Protein AF-A0A9N9X244-F1 (afdb_monomer)

Structure (mmCIF, N/CA/C/O backbone):
data_AF-A0A9N9X244-F1
#
_entry.id   AF-A0A9N9X244-F1
#
loop_
_atom_site.group_PDB
_atom_site.id
_atom_site.type_symbol
_atom_site.label_atom_id
_atom_site.label_alt_id
_atom_site.label_comp_id
_atom_site.label_asym_id
_atom_site.label_entity_id
_atom_site.label_seq_id
_atom_site.pdbx_PDB_ins_code
_atom_site.Cartn_x
_atom_site.Cartn_y
_atom_site.Cartn_z
_atom_site.occupancy
_atom_site.B_iso_or_equiv
_atom_site.auth_seq_id
_atom_site.auth_comp_id
_atom_site.auth_asym_id
_atom_site.auth_atom_id
_atom_sit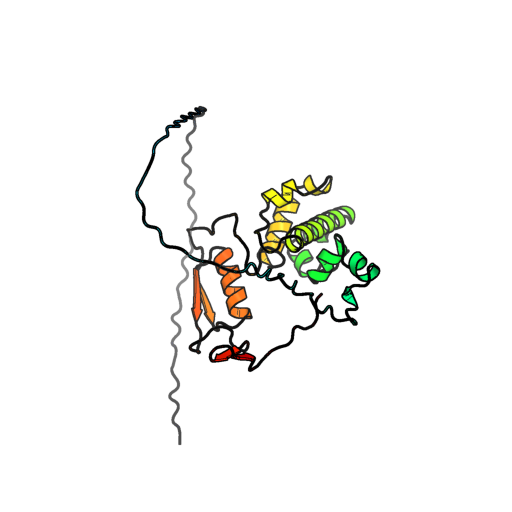e.pdbx_PDB_model_num
ATOM 1 N N . MET A 1 1 ? -29.974 -30.555 32.616 1.00 38.78 1 MET A N 1
ATOM 2 C CA . MET A 1 1 ? -29.651 -30.963 31.225 1.00 38.78 1 MET A CA 1
ATOM 3 C C . MET A 1 1 ? -29.924 -29.797 30.283 1.00 38.78 1 MET A C 1
ATOM 5 O O . MET A 1 1 ? -30.970 -29.181 30.431 1.00 38.78 1 MET A O 1
ATOM 9 N N . SER A 1 2 ? -29.025 -29.477 29.344 1.00 37.56 2 SER A N 1
ATOM 10 C CA . SER A 1 2 ? -29.193 -28.340 28.418 1.00 37.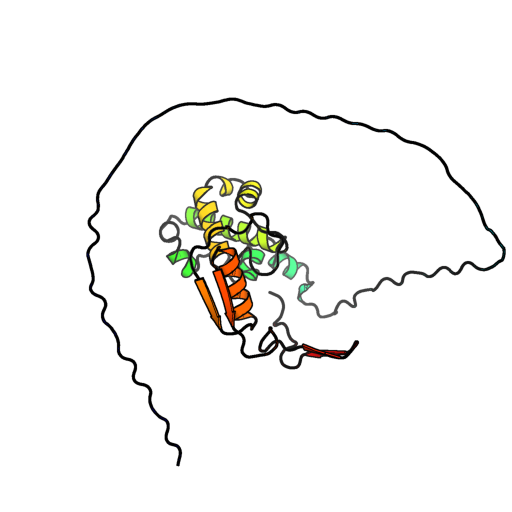56 2 SER A CA 1
ATOM 11 C C . SER A 1 2 ? -29.611 -28.805 27.018 1.00 37.56 2 SER A C 1
ATOM 13 O O . SER A 1 2 ? -28.891 -29.570 26.379 1.00 37.56 2 SER A O 1
ATOM 15 N N . ARG A 1 3 ? -30.771 -28.346 26.527 1.00 43.28 3 ARG A N 1
ATOM 16 C CA . ARG A 1 3 ? -31.266 -28.629 25.168 1.00 43.28 3 ARG A CA 1
ATOM 17 C C . ARG A 1 3 ? -30.904 -27.484 24.213 1.00 43.28 3 ARG A C 1
ATOM 19 O O . ARG A 1 3 ? -31.705 -26.578 23.997 1.00 43.28 3 ARG A O 1
ATOM 26 N N . ARG A 1 4 ? -29.720 -27.544 23.591 1.00 41.19 4 ARG A N 1
ATOM 27 C CA . ARG A 1 4 ? -29.401 -26.700 22.422 1.00 41.19 4 ARG A CA 1
ATOM 28 C C . ARG A 1 4 ? -30.311 -27.088 21.247 1.00 41.19 4 ARG A C 1
ATOM 30 O O . ARG A 1 4 ? -30.157 -28.175 20.694 1.00 41.19 4 ARG A O 1
ATOM 37 N N . LYS A 1 5 ? -31.222 -26.200 20.830 1.00 48.00 5 LYS A N 1
ATOM 38 C CA . LYS A 1 5 ? -31.876 -26.308 19.514 1.00 48.00 5 LYS A CA 1
ATOM 39 C C . LYS A 1 5 ? -30.820 -26.072 18.427 1.00 48.00 5 LYS A C 1
ATOM 41 O O . LYS A 1 5 ? -30.146 -25.046 18.455 1.00 48.00 5 LYS A O 1
ATOM 46 N N . LYS A 1 6 ? -30.681 -26.999 17.474 1.00 39.94 6 LYS A N 1
ATOM 47 C CA . LYS A 1 6 ? -29.961 -26.737 16.217 1.00 39.94 6 LYS A CA 1
ATOM 48 C C . LYS A 1 6 ? -30.893 -25.972 15.276 1.00 39.94 6 LYS A C 1
ATOM 50 O O . LYS A 1 6 ? -32.046 -26.368 15.119 1.00 39.94 6 LYS A O 1
ATOM 55 N N . VAL A 1 7 ? -30.394 -24.908 14.655 1.00 37.56 7 VAL A N 1
ATOM 56 C CA . VAL A 1 7 ? -31.073 -24.231 13.540 1.00 37.56 7 VAL A CA 1
ATOM 57 C C . VAL A 1 7 ? -30.766 -25.013 12.260 1.00 37.56 7 VAL A C 1
ATOM 59 O O . VAL A 1 7 ? -29.617 -25.401 12.048 1.00 37.56 7 VAL A O 1
ATOM 62 N N . LYS A 1 8 ? -31.778 -25.268 11.425 1.00 35.62 8 LYS A N 1
ATOM 63 C CA . LYS A 1 8 ? -31.571 -25.700 10.036 1.00 35.62 8 LYS A CA 1
ATOM 64 C C . LYS A 1 8 ? -31.383 -24.453 9.173 1.00 35.62 8 LYS A C 1
ATOM 66 O O . LYS A 1 8 ? -32.159 -23.514 9.315 1.00 35.62 8 LYS A O 1
ATOM 71 N N . MET A 1 9 ? -30.400 -24.468 8.278 1.00 32.97 9 MET A N 1
ATOM 72 C CA . MET A 1 9 ? -30.397 -23.588 7.109 1.00 32.97 9 MET A CA 1
ATOM 73 C C . MET A 1 9 ? -30.824 -24.418 5.904 1.00 32.97 9 MET A C 1
ATOM 75 O O . MET A 1 9 ? -30.355 -25.545 5.746 1.00 32.97 9 MET A O 1
ATOM 79 N N . GLU A 1 10 ? -31.701 -23.862 5.080 1.00 35.28 10 GLU A N 1
ATOM 80 C CA . GLU A 1 10 ? -32.036 -24.405 3.767 1.00 35.28 10 GLU A CA 1
ATOM 81 C C . GLU A 1 10 ? -31.293 -23.573 2.723 1.00 35.28 10 GLU A C 1
ATOM 83 O O . GLU A 1 10 ? -31.319 -22.342 2.766 1.00 35.28 10 GLU A O 1
ATOM 88 N N . TYR A 1 11 ? -30.584 -24.247 1.821 1.00 32.41 11 TYR A N 1
ATOM 89 C CA . TYR A 1 11 ? -29.923 -23.598 0.697 1.00 32.41 11 TYR A CA 1
ATOM 90 C C . TYR A 1 11 ? -30.917 -23.524 -0.455 1.00 32.41 11 TYR A C 1
ATOM 92 O O . TYR A 1 11 ? -31.489 -24.540 -0.844 1.00 32.41 11 TYR A O 1
ATOM 100 N N . LYS A 1 12 ? -31.125 -22.320 -0.992 1.00 37.66 12 LYS A N 1
ATOM 101 C CA . LYS A 1 12 ? -31.882 -22.121 -2.225 1.00 37.66 12 LYS A CA 1
ATOM 102 C C . LYS A 1 12 ? -30.894 -22.002 -3.377 1.00 37.66 12 LYS A C 1
ATOM 104 O O . LYS A 1 12 ? -30.113 -21.053 -3.417 1.00 37.66 12 LYS A O 1
ATOM 109 N N . GLU A 1 13 ? -30.934 -22.971 -4.280 1.00 32.59 13 GLU A N 1
ATOM 110 C CA . GLU A 1 13 ? -30.152 -22.960 -5.514 1.00 32.59 13 GLU A CA 1
ATOM 111 C C . GLU A 1 13 ? -30.587 -21.780 -6.402 1.00 32.59 13 GLU A C 1
ATOM 113 O O . GLU A 1 13 ? -31.748 -21.356 -6.376 1.00 32.59 13 GLU A O 1
ATOM 118 N N . MET A 1 14 ? -29.639 -21.213 -7.150 1.00 36.00 14 MET A N 1
ATOM 119 C CA . MET A 1 14 ? -29.894 -20.138 -8.109 1.00 36.00 14 MET A CA 1
ATOM 120 C C . MET A 1 14 ? -29.690 -20.688 -9.516 1.00 36.00 14 MET A C 1
ATOM 122 O O . MET A 1 14 ? -28.630 -21.230 -9.812 1.00 36.00 14 MET A O 1
ATOM 126 N N . GLU A 1 15 ? -30.698 -20.543 -10.372 1.00 33.03 15 GLU A N 1
ATOM 127 C CA . GLU A 1 15 ? -30.600 -20.922 -11.782 1.00 33.03 15 GLU A CA 1
ATOM 128 C C . GLU A 1 15 ? -29.659 -19.962 -12.521 1.00 33.03 15 GLU A C 1
ATOM 130 O O . GLU A 1 15 ? -29.858 -18.743 -12.502 1.00 33.03 15 GLU A O 1
ATOM 135 N N . GLU A 1 16 ? -28.653 -20.503 -13.205 1.00 29.34 16 GLU A N 1
ATOM 136 C CA . GLU A 1 16 ? -27.818 -19.719 -14.113 1.00 29.34 16 GLU A CA 1
ATOM 137 C C . GLU A 1 16 ? -28.615 -19.327 -15.366 1.00 29.34 16 GLU A C 1
ATOM 139 O O . GLU A 1 16 ? -29.326 -20.142 -15.957 1.00 29.34 16 GLU A O 1
ATOM 144 N N . LYS A 1 17 ? -28.466 -18.074 -15.811 1.00 32.25 17 LYS A N 1
ATOM 145 C CA . LYS A 1 17 ? -28.922 -17.626 -17.133 1.00 32.25 17 LYS A CA 1
ATOM 146 C C . LYS A 1 17 ? -27.741 -17.013 -17.885 1.00 32.25 17 LYS A C 1
ATOM 148 O O . LYS A 1 17 ? -27.120 -16.095 -17.347 1.00 32.25 17 LYS A O 1
ATOM 153 N N . PRO A 1 18 ? -27.410 -17.499 -19.094 1.00 28.73 18 PRO A N 1
ATOM 154 C CA . PRO A 1 18 ? -26.272 -16.991 -19.846 1.00 28.73 18 PRO A CA 1
ATOM 155 C C . PRO A 1 18 ? -26.545 -15.569 -20.342 1.00 28.73 18 PRO A C 1
ATOM 157 O O . PRO A 1 18 ? -27.630 -15.267 -20.841 1.00 28.73 18 PRO A O 1
ATOM 160 N N . ILE A 1 19 ? -25.538 -14.703 -20.233 1.00 31.11 19 ILE A N 1
ATOM 161 C CA . ILE A 1 19 ? -25.562 -13.365 -20.826 1.00 31.11 19 ILE A CA 1
ATOM 162 C C . ILE A 1 19 ? -25.064 -13.493 -22.266 1.00 31.11 19 ILE A C 1
ATOM 164 O O . ILE A 1 19 ? -23.905 -13.834 -22.495 1.00 31.11 19 ILE A O 1
ATOM 168 N N . ILE A 1 20 ? -25.945 -13.224 -23.228 1.00 31.08 20 ILE A N 1
ATOM 169 C CA . ILE A 1 20 ? -25.577 -13.058 -24.638 1.00 31.08 20 ILE A CA 1
ATOM 170 C C . ILE A 1 20 ? -25.060 -11.627 -24.821 1.00 31.08 20 ILE A C 1
ATOM 172 O O . ILE A 1 20 ? -25.610 -10.689 -24.244 1.00 31.08 20 ILE A O 1
ATOM 176 N N . ALA A 1 21 ? -23.987 -11.465 -25.593 1.00 28.19 21 ALA A N 1
ATOM 177 C CA . ALA A 1 21 ? -23.437 -10.157 -25.928 1.00 28.19 21 ALA A CA 1
ATOM 178 C C . ALA A 1 21 ? -24.126 -9.580 -27.172 1.00 28.19 21 ALA A C 1
ATOM 180 O O . ALA A 1 21 ? -24.256 -10.276 -28.177 1.00 28.19 21 ALA A O 1
ATOM 181 N N . GLU A 1 22 ? -24.483 -8.298 -27.123 1.00 30.69 22 GLU A N 1
ATOM 182 C CA . GLU A 1 22 ? -24.809 -7.498 -28.305 1.00 30.69 22 GLU A CA 1
ATOM 183 C C . GLU A 1 22 ? -23.952 -6.229 -28.305 1.00 30.69 22 GLU A C 1
ATOM 185 O O . GLU A 1 22 ? -23.854 -5.516 -27.303 1.00 30.69 22 GLU A O 1
ATOM 190 N N . GLU A 1 23 ? -23.307 -5.962 -29.436 1.00 28.25 23 GLU A N 1
ATOM 191 C CA . GLU A 1 23 ? -22.545 -4.741 -29.680 1.00 28.25 23 GLU A CA 1
ATOM 192 C C . GLU A 1 23 ? -23.494 -3.619 -30.113 1.00 28.25 23 GLU A C 1
ATOM 194 O O . GLU A 1 23 ? -24.413 -3.853 -30.894 1.00 28.25 23 GLU A O 1
ATOM 199 N N . ASN A 1 24 ? -23.256 -2.382 -29.672 1.00 29.84 24 ASN A N 1
ATOM 200 C CA . ASN A 1 24 ? -23.864 -1.205 -30.294 1.00 29.84 24 ASN A CA 1
ATOM 201 C C . ASN A 1 24 ? -22.926 0.003 -30.185 1.00 29.84 24 ASN A C 1
ATOM 203 O O . ASN A 1 24 ? -22.728 0.565 -29.108 1.00 29.84 24 ASN A O 1
ATOM 207 N N . ILE A 1 25 ? -22.355 0.398 -31.324 1.00 27.53 25 ILE A N 1
ATOM 208 C CA . ILE A 1 25 ? -21.542 1.607 -31.491 1.00 27.53 25 ILE A CA 1
ATOM 209 C C . ILE A 1 25 ? -22.414 2.675 -32.156 1.00 27.53 25 ILE A C 1
ATOM 211 O O . ILE A 1 25 ? -22.940 2.430 -33.241 1.00 27.53 25 ILE A O 1
ATOM 215 N N . PRO A 1 26 ? -22.510 3.875 -31.566 1.00 28.38 26 PRO A N 1
ATOM 216 C CA . PRO A 1 26 ? -22.662 5.090 -32.366 1.00 28.38 26 PRO A CA 1
ATOM 217 C C . PRO A 1 26 ? -21.406 5.966 -32.287 1.00 28.38 26 PRO A C 1
ATOM 219 O O . PRO A 1 26 ? -20.964 6.361 -31.208 1.00 28.38 26 PRO A O 1
ATOM 222 N N . THR A 1 27 ? -20.849 6.296 -33.448 1.00 23.88 27 THR A N 1
ATOM 223 C CA . THR A 1 27 ? -19.830 7.338 -33.629 1.00 23.88 27 THR A CA 1
ATOM 224 C C . THR A 1 27 ? -20.487 8.693 -33.871 1.00 23.88 27 THR A C 1
ATOM 226 O O . THR A 1 27 ? -21.398 8.747 -34.690 1.00 23.88 27 THR A O 1
ATOM 229 N N . ASP A 1 28 ? -19.946 9.778 -33.307 1.00 26.67 28 ASP A N 1
ATOM 230 C CA . ASP A 1 28 ? -19.655 10.975 -34.115 1.00 26.67 28 ASP A CA 1
ATOM 231 C C . ASP A 1 28 ? -18.585 11.886 -33.470 1.00 26.67 28 ASP A C 1
ATOM 233 O O . ASP A 1 28 ? -18.080 11.589 -32.383 1.00 26.67 28 ASP A O 1
ATOM 237 N N . ILE A 1 29 ? -18.160 12.928 -34.194 1.00 28.58 29 ILE A N 1
ATOM 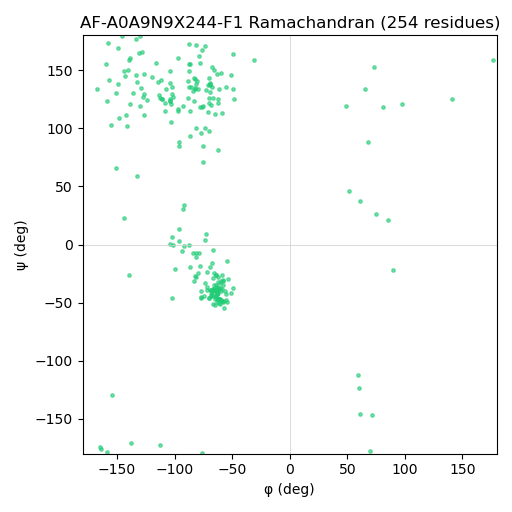238 C CA . ILE A 1 29 ? -16.847 13.589 -34.078 1.00 28.58 29 ILE A CA 1
ATOM 239 C C . ILE A 1 29 ? -16.951 15.138 -33.978 1.00 28.58 29 ILE A C 1
ATOM 241 O O . ILE A 1 29 ? -17.971 15.730 -34.315 1.00 28.58 29 ILE A O 1
ATOM 245 N N . ASN A 1 30 ? -15.846 15.781 -33.552 1.00 24.77 30 ASN A N 1
ATOM 246 C CA . ASN A 1 30 ? -15.578 17.236 -33.456 1.00 24.77 30 ASN A CA 1
ATOM 247 C C . ASN A 1 30 ? -16.290 18.022 -32.315 1.00 24.77 30 ASN A C 1
ATOM 249 O O . ASN A 1 30 ? -17.325 17.612 -31.807 1.00 24.77 30 ASN A O 1
ATOM 253 N N . ASP A 1 31 ? -15.753 19.140 -31.790 1.00 26.81 31 ASP A N 1
ATOM 254 C CA . ASP A 1 31 ? -14.535 19.889 -32.170 1.00 26.81 31 ASP A CA 1
ATOM 255 C C . ASP A 1 31 ? -13.776 20.535 -30.971 1.00 26.81 31 ASP A C 1
ATOM 257 O O . ASP A 1 31 ? -14.180 20.429 -29.812 1.00 26.81 31 ASP A O 1
ATOM 261 N N . LYS A 1 32 ? -12.651 21.214 -31.250 1.00 23.08 32 LYS A N 1
ATOM 262 C CA . LYS A 1 32 ? -11.756 21.947 -30.312 1.00 23.08 32 LYS A CA 1
ATOM 263 C C . LYS A 1 32 ? -11.409 23.346 -30.882 1.00 23.08 32 LYS A C 1
ATOM 265 O O . LYS A 1 32 ? -11.639 23.563 -32.065 1.00 23.08 32 LYS A O 1
ATOM 270 N N . PRO A 1 33 ? -10.662 24.230 -30.177 1.00 33.25 33 PRO A N 1
ATOM 271 C CA . PRO A 1 33 ? -10.548 24.510 -28.732 1.00 33.25 33 PRO A CA 1
ATOM 272 C C . PRO A 1 33 ? -10.677 26.034 -28.419 1.00 33.25 33 PRO A C 1
ATOM 274 O O . PRO A 1 33 ? -10.671 26.851 -29.331 1.00 33.25 33 PRO A O 1
ATOM 277 N N . GLU A 1 34 ? -10.616 26.469 -27.148 1.00 22.50 34 GLU A N 1
ATOM 278 C CA . GLU A 1 34 ? -10.225 27.867 -26.841 1.00 22.50 34 GLU A CA 1
ATOM 279 C C . GLU A 1 34 ? -9.491 28.039 -25.490 1.00 22.50 34 GLU A C 1
ATOM 281 O O . GLU A 1 34 ? -9.381 27.097 -24.702 1.00 22.50 34 GLU A O 1
ATOM 286 N N . LYS A 1 35 ? -8.908 29.227 -25.244 1.00 22.86 35 LYS A N 1
ATOM 287 C CA . LYS A 1 35 ? -7.999 29.526 -24.120 1.00 22.86 35 LYS A CA 1
ATOM 288 C C . LYS A 1 35 ? -8.342 30.834 -23.393 1.00 22.86 35 LYS A C 1
ATOM 290 O O . LYS A 1 35 ? -8.547 31.863 -24.020 1.00 22.86 35 LYS A O 1
ATOM 295 N N . SER A 1 36 ? -8.109 30.816 -22.076 1.00 21.94 36 SER A N 1
ATOM 296 C CA . SER A 1 36 ? -7.692 31.951 -21.224 1.00 21.94 36 SER A CA 1
ATOM 297 C C . SER A 1 36 ? -8.622 33.162 -21.004 1.00 21.94 36 SER A C 1
ATOM 299 O O . SER A 1 36 ? -9.004 33.866 -21.932 1.00 21.94 36 SER A O 1
ATOM 301 N N . LYS A 1 37 ? -8.738 33.566 -19.729 1.00 24.69 37 LYS A N 1
ATOM 302 C CA . LYS A 1 37 ? -8.309 34.910 -19.293 1.00 24.69 37 LYS A CA 1
ATOM 303 C C . LYS A 1 37 ? -8.003 34.947 -17.791 1.00 24.69 37 LYS A C 1
ATOM 305 O O . LYS A 1 37 ? -8.692 34.319 -16.995 1.00 24.69 37 LYS A O 1
ATOM 310 N N . LEU A 1 38 ? -6.959 35.690 -17.425 1.00 21.69 38 LEU A N 1
ATOM 311 C CA . LEU A 1 38 ? -6.719 36.152 -16.054 1.00 21.69 38 LEU A CA 1
ATOM 312 C C . LEU A 1 38 ? -7.627 37.351 -15.754 1.00 21.69 38 LEU A C 1
ATOM 314 O O . LEU A 1 38 ? -7.920 38.132 -16.659 1.00 21.69 38 LEU A O 1
ATOM 318 N N . GLN A 1 39 ? -7.916 37.586 -14.473 1.00 24.17 39 GLN A N 1
ATOM 319 C CA . GLN A 1 39 ? -8.081 38.945 -13.954 1.00 24.17 39 GLN A CA 1
ATOM 320 C C . GLN A 1 39 ? -7.702 39.012 -12.468 1.00 24.17 39 GLN A C 1
ATOM 322 O O . GLN A 1 39 ? -8.149 38.194 -11.668 1.00 24.17 39 GLN A O 1
ATOM 327 N N . LEU A 1 40 ? -6.863 39.991 -12.120 1.00 21.38 40 LEU A N 1
ATOM 328 C CA . LEU A 1 40 ? -6.616 40.429 -10.746 1.00 21.38 40 LEU A CA 1
ATOM 329 C C . LEU A 1 40 ? -7.360 41.748 -10.522 1.00 21.38 40 LEU A C 1
ATOM 331 O O . LEU A 1 40 ? -7.423 42.567 -11.440 1.00 21.38 40 LEU A O 1
ATOM 335 N N . THR A 1 41 ? -7.796 42.011 -9.290 1.00 22.92 41 THR A N 1
ATOM 336 C CA . THR A 1 41 ? -8.053 43.380 -8.816 1.00 22.92 41 THR A CA 1
ATOM 337 C C . THR A 1 41 ? -7.641 43.527 -7.355 1.00 22.92 41 THR A C 1
ATOM 339 O O . THR A 1 41 ? -8.299 42.986 -6.466 1.00 22.92 41 THR A O 1
ATOM 342 N N . ASP A 1 42 ? -6.589 44.301 -7.099 1.00 20.72 42 ASP A N 1
ATOM 343 C CA . ASP A 1 42 ? -6.282 44.825 -5.768 1.00 20.72 42 ASP A CA 1
ATOM 344 C C . ASP A 1 42 ? -7.328 45.845 -5.303 1.00 20.72 42 ASP A C 1
ATOM 346 O O . ASP A 1 42 ? -7.871 46.610 -6.106 1.00 20.72 42 ASP A O 1
ATOM 350 N N . LYS A 1 43 ? -7.505 45.963 -3.981 1.00 25.62 43 LYS A N 1
ATOM 351 C CA . LYS A 1 43 ? -7.915 47.231 -3.356 1.00 25.62 43 LYS A CA 1
ATOM 352 C C . LYS A 1 43 ? -7.473 47.324 -1.893 1.00 25.62 43 LYS A C 1
ATOM 354 O O . LYS A 1 43 ? -8.092 46.761 -0.997 1.00 25.62 43 LYS A O 1
ATOM 359 N N . LYS A 1 44 ? -6.410 48.099 -1.648 1.00 21.84 44 LYS A N 1
ATOM 360 C CA . LYS A 1 44 ? -6.140 48.690 -0.326 1.00 21.84 44 LYS A CA 1
ATOM 361 C C . LYS A 1 44 ? -7.233 49.708 0.011 1.00 21.84 44 LYS A C 1
ATOM 363 O O . LYS A 1 44 ? -7.676 50.409 -0.895 1.00 21.84 44 LYS A O 1
ATOM 368 N N . LEU A 1 45 ? -7.528 49.885 1.301 1.00 24.36 45 LEU A N 1
ATOM 369 C CA . LEU A 1 45 ? -7.686 51.203 1.937 1.00 24.36 45 LEU A CA 1
ATOM 370 C C . LEU A 1 45 ? -7.718 51.076 3.474 1.00 24.36 45 LEU A C 1
ATOM 372 O O . LEU A 1 45 ? -8.407 50.233 4.037 1.00 24.36 45 LEU A O 1
ATOM 376 N N . SER A 1 46 ? -6.952 51.943 4.129 1.00 21.28 46 SER A N 1
ATOM 377 C CA . SER A 1 46 ? -7.009 52.327 5.553 1.00 21.28 46 SER A CA 1
ATOM 378 C C . SER A 1 46 ? -7.470 53.811 5.609 1.00 21.28 46 SER A C 1
ATOM 380 O O . SER A 1 46 ? -7.738 54.337 4.524 1.00 21.28 46 SER A O 1
ATOM 382 N N . PRO A 1 47 ? -7.508 54.564 6.741 1.00 30.52 47 PRO A N 1
ATOM 383 C CA . PRO A 1 47 ? -7.107 54.262 8.132 1.00 30.52 47 PRO A CA 1
ATOM 384 C C . PRO A 1 47 ? -8.091 54.781 9.226 1.00 30.52 47 PRO A C 1
ATOM 386 O O . PRO A 1 47 ? -9.131 55.344 8.905 1.00 30.52 47 PRO A O 1
ATOM 389 N N . GLY A 1 48 ? -7.710 54.713 10.517 1.00 21.77 48 GLY A N 1
ATOM 390 C CA . GLY A 1 48 ? -8.114 55.751 11.495 1.00 21.77 48 GLY A CA 1
ATOM 391 C C . GLY A 1 48 ? -8.503 55.331 12.929 1.00 21.77 48 GLY A C 1
ATOM 392 O O . GLY A 1 48 ? -9.412 54.541 13.131 1.00 21.77 48 GLY A O 1
ATOM 393 N N . SER A 1 49 ? -7.821 55.950 13.903 1.00 21.77 49 SER A N 1
ATOM 394 C CA . SER A 1 49 ? -8.096 56.168 15.349 1.00 21.77 49 SER A CA 1
ATOM 395 C C . SER A 1 49 ? -9.567 56.297 15.822 1.00 21.77 49 SER A C 1
ATOM 397 O O . SER A 1 49 ? -10.399 56.759 15.051 1.00 21.77 49 SER A O 1
ATOM 399 N N . SER A 1 50 ? -9.947 56.080 17.102 1.00 22.73 50 SER A N 1
ATOM 400 C CA . SER A 1 50 ? -9.254 55.553 18.320 1.00 22.73 50 SER A CA 1
ATOM 401 C C . SER A 1 50 ? -10.281 54.914 19.323 1.00 22.73 50 SER A C 1
ATOM 403 O O . SER A 1 50 ? -11.039 54.085 18.841 1.00 22.73 50 SER A O 1
ATOM 405 N N . ASN A 1 51 ? -10.448 55.116 20.655 1.00 21.70 51 ASN A N 1
ATO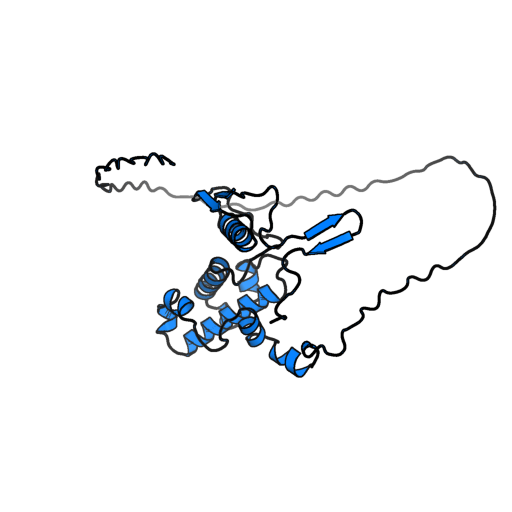M 406 C CA . ASN A 1 51 ? -9.926 56.042 21.691 1.00 21.70 51 ASN A CA 1
ATOM 407 C C . ASN A 1 51 ? -10.201 55.544 23.160 1.00 21.70 51 ASN A C 1
ATOM 409 O O . ASN A 1 51 ? -10.736 54.461 23.367 1.00 21.70 51 ASN A O 1
ATOM 413 N N . SER A 1 52 ? -9.876 56.382 24.162 1.00 24.45 52 SER A N 1
ATOM 414 C CA . SER A 1 52 ? -10.374 56.458 25.563 1.00 24.45 52 SER A CA 1
ATOM 415 C C . SER A 1 52 ? -10.066 55.357 26.611 1.00 24.45 52 SER A C 1
ATOM 417 O O . SER A 1 52 ? -10.901 54.523 26.941 1.00 24.45 52 SER A O 1
ATOM 419 N N . ASN A 1 53 ? -8.923 55.531 27.287 1.00 22.27 53 ASN A N 1
ATOM 420 C CA . ASN A 1 53 ? -8.783 55.774 28.741 1.00 22.27 53 ASN A CA 1
ATOM 421 C C . ASN A 1 53 ? -9.514 54.909 29.801 1.00 22.27 53 ASN A C 1
ATOM 423 O O . ASN A 1 53 ? -10.692 55.125 30.085 1.00 22.27 53 ASN A O 1
ATOM 427 N N . LYS A 1 54 ? -8.713 54.251 30.657 1.00 25.50 54 LYS A N 1
ATOM 428 C CA . LYS A 1 54 ? -8.557 54.653 32.080 1.00 25.50 54 LYS A CA 1
ATOM 429 C C . LYS A 1 54 ? -7.259 54.100 32.689 1.00 25.50 54 LYS A C 1
ATOM 431 O O . LYS A 1 54 ? -6.722 53.114 32.197 1.00 25.50 54 LYS A O 1
ATOM 436 N N . SER A 1 55 ? -6.733 54.756 33.726 1.00 22.28 55 SER A N 1
ATOM 437 C CA . SER A 1 55 ? -5.392 54.485 34.270 1.00 22.28 55 SER A CA 1
ATOM 438 C C . SER A 1 55 ? -5.287 54.746 35.779 1.00 22.28 55 SER A C 1
ATOM 440 O O . SER A 1 55 ? -5.777 55.757 36.276 1.00 22.28 55 SER A O 1
ATOM 442 N N . VAL A 1 56 ? -4.603 53.848 36.502 1.00 25.31 56 VAL A N 1
ATOM 443 C CA . VAL A 1 56 ? -4.126 54.024 37.891 1.00 25.31 56 VAL A CA 1
ATOM 444 C C . VAL A 1 56 ? -2.761 53.319 38.028 1.00 25.31 56 VAL A C 1
ATOM 446 O O . VAL A 1 56 ? -2.480 52.365 37.305 1.00 25.31 56 VAL A O 1
ATOM 449 N N . LYS A 1 57 ? -1.890 53.828 38.908 1.00 22.61 57 LYS A N 1
ATOM 450 C CA . LYS A 1 57 ? -0.532 53.314 39.217 1.00 22.61 57 LYS A CA 1
ATOM 451 C C . LYS A 1 57 ? -0.632 52.045 40.115 1.00 22.61 57 LYS A C 1
ATOM 453 O O . LYS A 1 57 ? -1.707 51.786 40.640 1.00 22.61 57 LYS A O 1
ATOM 458 N N . LYS A 1 58 ? 0.398 51.215 40.357 1.00 23.41 58 LYS A N 1
ATOM 459 C CA . LYS A 1 58 ? 1.795 51.528 40.737 1.00 23.41 58 LYS A CA 1
ATOM 460 C C . LYS A 1 58 ? 2.755 50.323 40.538 1.00 23.41 58 LYS A C 1
ATOM 462 O O . LYS A 1 58 ? 2.355 49.295 40.011 1.00 23.41 58 LYS A O 1
ATOM 467 N N . GLU A 1 59 ? 4.012 50.525 40.943 1.00 23.33 59 GLU A N 1
ATOM 468 C CA . GLU A 1 59 ? 5.204 49.643 40.926 1.00 23.33 59 GLU A CA 1
ATOM 469 C C . GLU A 1 59 ? 4.972 48.212 41.505 1.00 23.33 59 GLU A C 1
ATOM 471 O O . GLU A 1 59 ? 3.979 47.997 42.193 1.00 23.33 59 GLU A O 1
ATOM 476 N N . THR A 1 60 ? 5.819 47.181 41.305 1.00 22.08 60 THR A N 1
ATOM 477 C CA . THR A 1 60 ? 7.271 47.142 40.970 1.00 22.08 60 THR A CA 1
ATOM 478 C C . THR A 1 60 ? 7.695 45.788 40.338 1.00 22.08 60 THR A C 1
ATOM 480 O O . THR A 1 60 ? 6.904 44.856 40.274 1.00 22.08 60 THR A O 1
ATOM 483 N N . ARG A 1 61 ? 9.002 45.659 40.029 1.00 25.09 61 ARG A N 1
ATOM 484 C CA . ARG A 1 61 ? 9.812 44.431 39.808 1.00 25.09 61 ARG A CA 1
ATOM 485 C C . ARG A 1 61 ? 9.729 43.760 38.424 1.00 25.09 61 ARG A C 1
ATOM 487 O O . ARG A 1 61 ? 8.702 43.241 38.010 1.00 25.09 61 ARG A O 1
ATOM 494 N N . LYS A 1 62 ? 10.886 43.703 37.749 1.00 27.09 62 LYS A N 1
ATOM 495 C CA . LYS A 1 62 ? 11.187 42.691 36.725 1.00 27.09 62 LYS A CA 1
ATOM 496 C C . LYS A 1 62 ? 11.659 41.423 37.436 1.00 27.09 62 LYS A C 1
ATOM 498 O O . LYS A 1 62 ? 12.556 41.522 38.269 1.00 27.09 62 LYS A O 1
ATOM 503 N N . GLU A 1 63 ? 11.150 40.264 37.039 1.00 26.62 63 GLU A N 1
ATOM 504 C CA . GLU A 1 63 ? 11.781 38.970 37.318 1.00 26.62 63 GLU A CA 1
ATOM 505 C C . GLU A 1 63 ? 11.859 38.185 36.001 1.00 26.62 63 GLU A C 1
ATOM 507 O O . GLU A 1 63 ? 10.855 37.963 35.324 1.00 26.62 63 GLU A O 1
ATOM 512 N N . GLU A 1 64 ? 13.080 37.851 35.582 1.00 25.86 64 GLU A N 1
ATOM 513 C CA . GLU A 1 64 ? 13.352 37.211 34.294 1.00 25.86 64 GLU A CA 1
ATOM 514 C C . GLU A 1 64 ? 13.213 35.693 34.426 1.00 25.86 64 GLU A C 1
ATOM 516 O O . GLU A 1 64 ? 14.159 34.990 34.785 1.00 25.86 64 GLU A O 1
ATOM 521 N N . ILE A 1 65 ? 12.018 35.174 34.129 1.00 28.62 65 ILE A N 1
ATOM 522 C CA . ILE A 1 65 ? 11.789 33.727 34.075 1.00 28.62 65 ILE A CA 1
ATOM 523 C C . ILE A 1 65 ? 12.515 33.165 32.848 1.00 28.62 65 ILE A C 1
ATOM 525 O O . ILE A 1 65 ? 12.019 33.221 31.718 1.00 28.62 65 ILE A O 1
ATOM 529 N N . LYS A 1 66 ? 13.711 32.620 33.087 1.00 27.38 66 LYS A N 1
ATOM 530 C CA . LYS A 1 66 ? 14.426 31.781 32.123 1.00 27.38 66 LYS A CA 1
ATOM 531 C C . LYS A 1 66 ? 13.523 30.622 31.710 1.00 27.38 66 LYS A C 1
ATOM 533 O O . LYS A 1 66 ? 12.901 29.979 32.551 1.00 27.38 66 LYS A O 1
ATOM 538 N N . ARG A 1 67 ? 13.478 30.348 30.409 1.00 29.66 67 ARG A N 1
ATOM 539 C CA . ARG A 1 67 ? 12.907 29.103 29.894 1.00 29.66 67 ARG A CA 1
ATOM 540 C C . ARG A 1 67 ? 13.957 28.027 30.124 1.00 29.66 67 ARG A C 1
ATOM 542 O O . ARG A 1 67 ? 15.070 28.166 29.627 1.00 29.66 67 ARG A O 1
ATOM 549 N N . GLU A 1 68 ? 13.628 27.014 30.911 1.00 29.36 68 GLU A N 1
ATOM 550 C CA . GLU A 1 68 ? 14.464 25.822 30.999 1.00 29.36 68 GLU A CA 1
ATOM 551 C C . GLU A 1 68 ? 14.217 24.992 29.739 1.00 29.36 68 GLU A C 1
ATOM 553 O O . GLU A 1 68 ? 13.086 24.590 29.465 1.00 29.36 68 GLU A O 1
ATOM 558 N N . ASP A 1 69 ? 15.262 24.792 28.936 1.00 29.36 69 ASP A N 1
ATOM 559 C CA . ASP A 1 69 ? 15.196 23.875 27.806 1.00 29.36 69 ASP A CA 1
ATOM 560 C C . ASP A 1 69 ? 15.088 22.443 28.341 1.00 29.36 69 ASP A C 1
ATOM 562 O O . ASP A 1 69 ? 15.994 21.968 29.034 1.00 29.36 69 ASP A O 1
ATOM 566 N N . ASP A 1 70 ? 14.003 21.747 27.984 1.00 31.61 70 ASP A N 1
ATOM 567 C CA . ASP A 1 70 ? 13.823 20.308 28.208 1.00 31.61 70 ASP A CA 1
ATOM 568 C C . ASP A 1 70 ? 14.898 19.531 27.427 1.00 31.61 70 ASP A C 1
ATOM 570 O O . ASP A 1 70 ? 14.683 19.024 26.319 1.00 31.61 70 ASP A O 1
ATOM 574 N N . LYS A 1 71 ? 16.099 19.439 28.009 1.00 33.47 71 LYS A N 1
ATOM 575 C CA . LYS A 1 71 ? 17.147 18.541 27.536 1.00 33.47 71 LYS A CA 1
ATOM 576 C C . LYS A 1 71 ? 16.595 17.126 27.574 1.00 33.47 71 LYS A C 1
ATOM 578 O O . LYS A 1 71 ? 16.373 16.566 28.649 1.00 33.47 71 LYS A O 1
ATOM 583 N N . LYS A 1 72 ? 16.431 16.532 26.390 1.00 34.62 72 LYS A N 1
ATOM 584 C CA . LYS A 1 72 ? 16.270 15.086 26.259 1.00 34.62 72 LYS A CA 1
ATOM 585 C C . LYS A 1 72 ? 17.366 14.421 27.086 1.00 34.62 72 LYS A C 1
ATOM 587 O O . LYS A 1 72 ? 18.546 14.699 26.884 1.00 34.62 72 LYS A O 1
ATOM 592 N N . LYS A 1 73 ? 16.976 13.533 27.997 1.00 34.78 73 LYS A N 1
ATOM 593 C CA . LYS A 1 73 ? 17.892 12.495 28.455 1.00 34.78 73 LYS A CA 1
ATOM 594 C C . LYS A 1 73 ? 17.984 11.494 27.316 1.00 34.78 73 LYS A C 1
ATOM 596 O O . LYS A 1 73 ? 17.041 10.746 27.077 1.00 34.78 73 LYS A O 1
ATOM 601 N N . GLU A 1 74 ? 19.060 11.604 26.556 1.00 37.88 74 GLU A N 1
ATOM 602 C CA . GLU A 1 74 ? 19.460 10.599 25.579 1.00 37.88 74 GLU A CA 1
ATOM 603 C C . GLU A 1 74 ? 19.924 9.362 26.364 1.00 37.88 74 GLU A C 1
ATOM 605 O O . GLU A 1 74 ? 20.637 9.498 27.361 1.00 37.88 74 GLU A O 1
ATOM 610 N N . ASP A 1 75 ? 19.424 8.182 25.988 1.00 40.31 75 ASP A N 1
ATOM 611 C CA . ASP A 1 75 ? 19.775 6.916 26.642 1.00 40.31 75 ASP A CA 1
ATOM 612 C C . ASP A 1 75 ? 21.191 6.517 26.184 1.00 40.31 75 ASP A C 1
ATOM 614 O O . ASP A 1 75 ? 21.385 6.352 24.977 1.00 40.31 75 ASP A O 1
ATOM 618 N N . PRO A 1 76 ? 22.190 6.386 27.083 1.00 41.22 76 PRO A N 1
ATOM 619 C CA . PRO A 1 76 ? 23.588 6.232 26.663 1.00 41.22 76 PRO A CA 1
ATOM 620 C C . PRO A 1 76 ? 23.903 4.938 25.900 1.00 41.22 76 PRO A C 1
ATOM 622 O O . PRO A 1 76 ? 24.843 4.931 25.114 1.00 41.22 76 PRO A O 1
ATOM 625 N N . ASP A 1 77 ? 23.107 3.881 26.091 1.00 46.47 77 ASP A N 1
ATOM 626 C CA . ASP A 1 77 ? 23.266 2.574 25.428 1.00 46.47 77 ASP A CA 1
ATOM 627 C C . ASP A 1 77 ? 22.436 2.465 24.124 1.00 46.47 77 ASP A C 1
ATOM 629 O O . ASP A 1 77 ? 21.960 1.395 23.738 1.00 46.47 77 ASP A O 1
ATOM 633 N N . SER A 1 78 ? 22.227 3.587 23.428 1.00 54.88 78 SER A N 1
ATOM 634 C CA . SER A 1 78 ? 21.616 3.616 22.093 1.00 54.88 78 SER A CA 1
ATOM 635 C C . SER A 1 78 ? 22.613 3.134 21.027 1.00 54.88 78 SER A C 1
ATOM 637 O O . SER A 1 78 ? 23.255 3.937 20.351 1.00 54.88 78 SER A O 1
ATOM 639 N N . GLU A 1 79 ? 22.705 1.814 20.817 1.00 56.75 79 GLU A N 1
ATOM 640 C CA . GLU A 1 79 ? 23.498 1.197 19.724 1.00 56.75 79 GLU A CA 1
ATOM 641 C C . GLU A 1 79 ? 23.128 1.732 18.318 1.00 56.75 79 GLU A C 1
ATOM 643 O O . GLU A 1 79 ? 23.863 1.543 17.353 1.00 56.75 79 GLU A O 1
ATOM 648 N N . LEU A 1 80 ? 21.991 2.426 18.188 1.00 54.09 80 LEU A N 1
ATOM 649 C CA . LEU A 1 80 ? 21.488 3.023 16.947 1.00 54.09 80 LEU A CA 1
ATOM 650 C C . LEU A 1 80 ? 22.123 4.380 16.589 1.00 54.09 80 LEU A C 1
ATOM 652 O O . LEU A 1 80 ? 21.890 4.875 15.485 1.00 54.09 80 LEU A O 1
ATOM 656 N N . ASP A 1 81 ? 22.884 4.998 17.497 1.00 52.47 81 ASP A N 1
ATOM 657 C CA . ASP A 1 81 ? 23.530 6.299 17.272 1.00 52.47 81 ASP A CA 1
ATOM 658 C C . ASP A 1 81 ? 25.001 6.193 16.814 1.00 52.47 81 ASP A C 1
ATOM 660 O O . ASP A 1 81 ? 25.642 7.217 16.560 1.00 52.47 81 ASP A O 1
ATOM 664 N N . ASP A 1 82 ? 25.523 4.974 16.612 1.00 67.19 82 ASP A N 1
ATOM 665 C CA . ASP A 1 82 ? 26.791 4.757 15.903 1.00 67.19 82 ASP A CA 1
ATOM 666 C C . ASP A 1 82 ? 26.669 5.266 14.444 1.00 67.19 82 ASP A C 1
ATOM 668 O O . ASP A 1 82 ? 25.766 4.839 13.710 1.00 67.19 82 ASP A O 1
ATOM 672 N N . PRO A 1 83 ? 27.557 6.170 13.978 1.00 62.28 83 PRO A N 1
ATOM 673 C CA . PRO A 1 83 ? 27.511 6.688 12.612 1.00 62.28 83 PRO A CA 1
ATOM 674 C C . PRO A 1 83 ? 27.639 5.601 11.530 1.00 62.28 83 PRO A C 1
ATOM 676 O O . PRO A 1 83 ? 27.105 5.792 10.440 1.00 62.28 83 PRO A O 1
ATOM 679 N N . ILE A 1 84 ? 28.285 4.466 11.814 1.00 62.50 84 ILE A N 1
ATOM 680 C CA . ILE A 1 84 ? 28.414 3.323 10.897 1.00 62.50 84 ILE A CA 1
ATOM 681 C C . ILE A 1 84 ? 27.057 2.632 10.719 1.00 62.50 84 ILE A C 1
ATOM 683 O O . ILE A 1 84 ? 26.641 2.371 9.593 1.00 62.50 84 ILE A O 1
ATOM 687 N N . ILE A 1 85 ? 26.334 2.378 11.814 1.00 60.59 85 ILE A N 1
ATOM 688 C CA . ILE A 1 85 ? 24.992 1.768 11.781 1.00 60.59 85 ILE A CA 1
ATOM 689 C C . ILE A 1 85 ? 23.991 2.723 11.117 1.00 60.59 85 ILE A C 1
ATOM 691 O O . ILE A 1 85 ? 23.149 2.309 10.318 1.00 60.59 85 ILE A O 1
ATOM 695 N N . LYS A 1 86 ? 24.127 4.023 11.381 1.00 59.44 86 LYS A N 1
ATOM 696 C CA . LYS A 1 86 ? 23.315 5.071 10.762 1.00 59.44 86 LYS A CA 1
ATOM 697 C C . LYS A 1 86 ? 23.507 5.178 9.248 1.00 59.44 86 LYS A C 1
ATOM 699 O O . LYS A 1 86 ? 22.536 5.476 8.555 1.00 59.44 86 LYS A O 1
ATOM 704 N N . ASP A 1 87 ? 24.718 4.938 8.742 1.00 58.72 87 ASP A N 1
ATOM 705 C CA . ASP A 1 87 ? 24.984 4.944 7.299 1.00 58.72 87 ASP A CA 1
ATOM 706 C C . ASP A 1 87 ? 24.633 3.601 6.631 1.00 58.72 87 ASP A C 1
ATOM 708 O O . ASP A 1 87 ? 24.109 3.584 5.521 1.00 58.72 87 ASP A O 1
ATOM 712 N N . LEU A 1 88 ? 24.768 2.477 7.348 1.00 57.94 88 LEU A N 1
ATOM 713 C CA . LEU A 1 88 ? 24.258 1.165 6.919 1.00 57.94 88 LEU A CA 1
ATOM 714 C C . LEU A 1 88 ? 22.728 1.164 6.716 1.00 57.94 88 LEU A C 1
ATOM 716 O O . LEU A 1 88 ? 22.212 0.464 5.846 1.00 57.94 88 LEU A O 1
ATOM 720 N N . PHE A 1 89 ? 22.001 1.980 7.486 1.00 61.81 89 PHE A N 1
ATOM 721 C CA . PHE A 1 89 ? 20.567 2.227 7.304 1.00 61.81 89 PHE A CA 1
ATOM 722 C C . PHE A 1 89 ? 20.242 3.494 6.492 1.00 61.81 89 PHE A C 1
ATOM 724 O O . PHE A 1 89 ? 19.081 3.916 6.460 1.00 61.81 89 PHE A O 1
ATOM 731 N N . SER A 1 90 ? 21.222 4.090 5.803 1.00 70.69 90 SER A N 1
ATOM 732 C CA . SER A 1 90 ? 20.995 5.198 4.872 1.00 70.69 90 SER A CA 1
ATOM 733 C C . SER A 1 90 ? 20.666 4.705 3.450 1.00 70.69 90 SER A C 1
ATOM 735 O O . SER A 1 90 ? 20.676 3.510 3.134 1.00 70.69 90 SER A O 1
ATOM 737 N N . GLY A 1 91 ? 20.285 5.643 2.578 1.00 88.94 91 GLY A N 1
ATOM 738 C CA . GLY A 1 91 ? 20.067 5.378 1.156 1.00 88.94 91 GLY A CA 1
ATOM 739 C C . GLY A 1 91 ? 18.974 4.348 0.824 1.00 88.94 91 GLY A C 1
ATOM 740 O O . GLY A 1 91 ? 17.925 4.261 1.464 1.00 88.94 91 GLY A O 1
ATOM 741 N N . LEU A 1 92 ? 19.214 3.600 -0.257 1.00 93.81 92 LEU A N 1
ATOM 742 C CA . LEU A 1 92 ? 18.257 2.660 -0.853 1.00 93.81 92 LEU A CA 1
ATOM 743 C C . LEU A 1 92 ? 18.202 1.301 -0.139 1.00 93.81 92 LEU A C 1
ATOM 745 O O . LEU A 1 92 ? 17.169 0.631 -0.184 1.00 93.81 92 LEU A O 1
ATOM 749 N N . GLU A 1 93 ? 19.299 0.883 0.493 1.00 94.56 93 GLU A N 1
ATOM 750 C CA . GLU A 1 93 ? 19.385 -0.397 1.202 1.00 94.56 93 GLU A CA 1
ATOM 751 C C . GLU A 1 93 ? 18.669 -0.320 2.554 1.00 94.56 93 GLU A C 1
ATOM 753 O O . GLU A 1 93 ? 17.785 -1.140 2.812 1.00 94.56 93 GLU A O 1
ATOM 758 N N . GLY A 1 94 ? 18.900 0.746 3.332 1.00 93.56 94 GLY A N 1
ATOM 759 C CA . GLY A 1 94 ? 18.122 1.040 4.538 1.00 93.56 94 GLY A CA 1
ATOM 760 C C . GLY A 1 94 ? 16.614 1.143 4.274 1.00 93.56 94 GLY A C 1
ATOM 761 O O . GLY A 1 94 ? 15.811 0.591 5.026 1.00 93.56 94 GLY A O 1
ATOM 762 N N . ALA A 1 95 ? 16.208 1.758 3.156 1.00 95.94 95 ALA A N 1
ATOM 763 C CA . ALA A 1 95 ? 14.799 1.848 2.765 1.00 95.94 95 ALA A CA 1
ATOM 764 C C . ALA A 1 95 ? 14.159 0.479 2.455 1.00 95.94 95 ALA A C 1
ATOM 766 O O . ALA A 1 95 ? 13.002 0.234 2.815 1.00 95.94 95 ALA A O 1
ATOM 767 N N . ALA A 1 96 ? 14.900 -0.434 1.818 1.00 96.62 96 ALA A N 1
ATOM 768 C CA . ALA A 1 96 ? 14.451 -1.809 1.602 1.00 96.62 96 ALA A CA 1
ATOM 769 C C . ALA A 1 96 ? 14.382 -2.587 2.932 1.00 96.62 96 ALA A C 1
ATOM 771 O O . ALA A 1 96 ? 13.365 -3.226 3.219 1.00 96.62 96 ALA A O 1
ATOM 772 N N . PHE A 1 97 ? 15.405 -2.455 3.781 1.00 95.69 97 PHE A N 1
ATOM 773 C CA . PHE A 1 97 ? 15.511 -3.113 5.086 1.00 95.69 97 PHE A CA 1
ATOM 774 C C . PHE A 1 97 ? 14.377 -2.724 6.051 1.00 95.69 97 PHE A C 1
ATOM 776 O O . PHE A 1 97 ? 13.657 -3.603 6.528 1.00 95.69 97 PHE A O 1
ATOM 783 N N . GLN A 1 98 ? 14.120 -1.425 6.249 1.00 94.31 98 GLN A N 1
ATOM 784 C CA . GLN A 1 98 ? 12.999 -0.909 7.062 1.00 94.31 98 GLN A CA 1
ATOM 785 C C . GLN A 1 98 ? 11.632 -1.398 6.544 1.00 94.31 98 GLN A C 1
ATOM 787 O O . GLN A 1 98 ? 10.692 -1.654 7.307 1.00 94.31 98 GLN A O 1
ATOM 792 N N . SER A 1 99 ? 11.525 -1.600 5.228 1.00 96.38 99 SER A N 1
ATOM 793 C CA . SER A 1 99 ? 10.339 -2.158 4.567 1.00 96.38 99 SER A CA 1
ATOM 794 C C . SER A 1 99 ? 10.221 -3.686 4.690 1.00 96.38 99 SER A C 1
ATOM 796 O O . SER A 1 99 ? 9.178 -4.237 4.335 1.00 96.38 99 SER A O 1
ATOM 798 N N . ARG A 1 100 ? 11.245 -4.365 5.234 1.00 96.69 100 ARG A N 1
ATOM 799 C CA . ARG A 1 100 ? 11.427 -5.832 5.304 1.00 96.69 100 ARG A CA 1
ATOM 800 C C . ARG A 1 100 ? 11.496 -6.497 3.922 1.00 96.69 100 ARG A C 1
ATOM 802 O O . ARG A 1 100 ? 10.976 -7.593 3.725 1.00 96.69 100 ARG A O 1
ATOM 809 N N . MET A 1 101 ? 12.142 -5.822 2.972 1.00 95.81 101 MET A N 1
ATOM 810 C CA . MET A 1 101 ? 12.341 -6.266 1.590 1.00 95.81 101 MET A CA 1
ATOM 811 C C . MET A 1 101 ? 13.837 -6.511 1.313 1.00 95.81 101 MET A C 1
ATOM 813 O O . MET A 1 101 ? 14.667 -5.709 1.739 1.00 95.81 101 MET A O 1
ATOM 817 N N . PRO A 1 102 ? 14.218 -7.572 0.577 1.00 97.12 102 PRO A N 1
ATOM 818 C CA . PRO A 1 102 ? 15.609 -7.801 0.191 1.00 97.12 102 PRO A CA 1
ATOM 819 C C . PRO A 1 102 ? 16.055 -6.757 -0.841 1.00 97.12 102 PRO A C 1
ATOM 821 O O . PRO A 1 102 ? 15.459 -6.654 -1.913 1.00 97.12 102 PRO A O 1
ATOM 824 N N . PHE A 1 103 ? 17.105 -5.989 -0.541 1.00 96.50 103 PHE A N 1
ATOM 825 C CA . PHE A 1 103 ? 17.580 -4.880 -1.380 1.00 96.50 103 PHE A CA 1
ATOM 826 C C . PHE A 1 103 ? 17.899 -5.292 -2.829 1.00 96.50 103 PHE A C 1
ATOM 828 O O . PHE A 1 103 ? 17.500 -4.593 -3.764 1.00 96.50 103 PHE A O 1
ATOM 835 N N . ASP A 1 104 ? 18.559 -6.441 -3.008 1.00 96.62 104 ASP A N 1
ATOM 836 C CA . ASP A 1 104 ? 19.174 -6.884 -4.265 1.00 96.62 104 ASP A CA 1
ATOM 837 C C . ASP A 1 104 ? 18.364 -7.932 -5.056 1.00 96.62 104 ASP A C 1
ATOM 839 O O . ASP A 1 104 ? 18.799 -8.367 -6.125 1.00 96.62 104 ASP A O 1
ATOM 843 N N . LYS A 1 105 ? 17.199 -8.357 -4.546 1.00 97.44 105 LYS A N 1
ATOM 844 C CA . LYS A 1 105 ? 16.402 -9.476 -5.085 1.00 97.44 105 LYS A CA 1
ATOM 845 C C . LYS A 1 105 ? 14.898 -9.183 -5.093 1.00 97.44 105 LYS A C 1
ATOM 847 O O . LYS A 1 105 ? 14.397 -8.324 -4.365 1.00 97.44 105 LYS A O 1
ATOM 852 N N . LEU A 1 106 ? 14.173 -9.938 -5.919 1.00 97.88 106 LEU A N 1
ATOM 853 C CA . LEU A 1 106 ? 12.710 -10.003 -5.897 1.00 97.88 106 LEU A CA 1
ATOM 854 C C . LEU A 1 106 ? 12.240 -10.953 -4.786 1.00 97.88 106 LEU A C 1
ATOM 856 O O . LEU A 1 106 ? 12.804 -12.031 -4.599 1.00 97.88 106 LEU A O 1
ATOM 860 N N . THR A 1 107 ? 11.170 -10.585 -4.091 1.00 98.00 107 THR A N 1
ATOM 861 C CA . THR A 1 107 ? 10.371 -11.503 -3.269 1.00 98.00 107 THR A CA 1
ATOM 862 C C . THR A 1 107 ? 9.428 -12.342 -4.138 1.00 98.00 107 THR A C 1
ATOM 864 O O . THR A 1 107 ? 9.104 -11.977 -5.269 1.00 98.00 107 THR A O 1
ATOM 867 N N . SER A 1 108 ? 8.916 -13.451 -3.597 1.00 97.62 108 SER A N 1
ATOM 868 C CA . SER A 1 108 ? 7.936 -14.305 -4.288 1.00 97.62 108 SER A CA 1
ATOM 869 C C . SER A 1 108 ? 6.658 -13.551 -4.685 1.00 97.62 108 SER A C 1
ATOM 871 O O . SER A 1 108 ? 6.099 -13.810 -5.747 1.00 97.62 108 SER A O 1
ATOM 873 N N . THR A 1 109 ? 6.217 -12.590 -3.865 1.00 97.56 109 THR A N 1
ATOM 874 C CA . THR A 1 109 ? 5.047 -11.741 -4.149 1.00 97.56 109 THR A CA 1
ATOM 875 C C . THR A 1 109 ? 5.301 -10.811 -5.335 1.00 97.56 109 THR A C 1
ATOM 877 O O . THR A 1 109 ? 4.436 -10.650 -6.192 1.00 97.56 109 THR A O 1
ATOM 880 N N . GLU A 1 110 ? 6.499 -10.230 -5.429 1.00 98.25 110 GLU A N 1
ATOM 881 C CA . GLU A 1 110 ? 6.886 -9.402 -6.576 1.00 98.25 110 GLU A CA 1
ATOM 882 C C . GLU A 1 110 ? 7.018 -10.240 -7.846 1.00 98.25 110 GLU A C 1
ATOM 884 O O . GLU A 1 110 ? 6.487 -9.850 -8.880 1.00 98.25 110 GLU A O 1
ATOM 889 N N . ALA A 1 111 ? 7.638 -11.420 -7.772 1.00 97.75 111 ALA A N 1
ATOM 890 C CA . ALA A 1 111 ? 7.750 -12.324 -8.916 1.00 97.75 111 ALA A CA 1
ATOM 891 C C . ALA A 1 111 ? 6.375 -12.768 -9.459 1.00 97.75 111 ALA A C 1
ATOM 893 O O . ALA A 1 111 ? 6.213 -12.918 -10.668 1.00 97.75 111 ALA A O 1
ATOM 894 N N . ALA A 1 112 ? 5.369 -12.912 -8.587 1.00 97.88 112 ALA A N 1
ATOM 895 C CA . ALA A 1 112 ? 3.989 -13.199 -8.981 1.00 97.88 112 ALA A CA 1
ATOM 896 C C . ALA A 1 112 ? 3.255 -11.987 -9.599 1.00 97.88 112 ALA A C 1
ATOM 898 O O . ALA A 1 112 ? 2.427 -12.167 -10.489 1.00 97.88 112 ALA A O 1
ATOM 899 N N . CYS A 1 113 ? 3.544 -10.757 -9.157 1.00 97.81 113 CYS A N 1
ATOM 900 C CA . CYS A 1 113 ? 2.938 -9.530 -9.702 1.00 97.81 113 CYS A CA 1
ATOM 901 C C . CYS A 1 113 ? 3.670 -8.954 -10.932 1.00 97.81 113 CYS A C 1
ATOM 903 O O . CYS A 1 113 ? 3.092 -8.161 -11.678 1.00 97.81 113 CYS A O 1
ATOM 905 N N . PHE A 1 114 ? 4.927 -9.341 -11.145 1.00 98.25 114 PHE A N 1
ATOM 906 C CA . PHE A 1 114 ? 5.789 -8.894 -12.240 1.00 98.25 114 PHE A CA 1
ATOM 907 C C . PHE A 1 114 ? 6.480 -10.094 -12.920 1.00 98.25 114 PHE A C 1
ATOM 909 O O . PHE A 1 114 ? 7.712 -10.158 -12.946 1.00 98.25 114 PHE A O 1
ATOM 916 N N . PRO A 1 115 ? 5.724 -11.069 -13.469 1.00 98.06 115 PRO A N 1
ATOM 917 C CA . PRO A 1 115 ? 6.304 -12.254 -14.110 1.00 98.06 115 PRO A CA 1
ATOM 918 C C . PRO A 1 115 ? 7.128 -11.901 -15.358 1.00 98.06 115 PRO A C 1
ATOM 920 O O . PRO A 1 115 ? 8.067 -12.612 -15.706 1.00 98.06 115 PRO A O 1
ATOM 923 N N . ASP A 1 116 ? 6.815 -10.779 -16.003 1.00 98.00 116 ASP A N 1
ATOM 924 C CA . ASP A 1 116 ? 7.585 -10.177 -17.088 1.00 98.00 116 ASP A CA 1
ATOM 925 C C . ASP A 1 116 ? 8.970 -9.698 -16.628 1.00 98.00 116 ASP A C 1
ATOM 927 O O . ASP A 1 116 ? 9.951 -9.930 -17.326 1.00 98.00 116 ASP A O 1
ATOM 931 N N . ILE A 1 117 ? 9.075 -9.103 -15.434 1.00 97.94 117 ILE A N 1
ATOM 932 C CA . ILE A 1 117 ? 10.356 -8.681 -14.846 1.00 97.94 117 ILE A CA 1
ATOM 933 C C . ILE A 1 117 ? 11.117 -9.882 -14.274 1.00 97.94 117 ILE A C 1
ATOM 935 O O . ILE A 1 117 ? 12.328 -9.978 -14.447 1.00 97.94 117 ILE A O 1
ATOM 939 N N . ALA A 1 118 ? 10.423 -10.821 -13.625 1.00 97.31 118 ALA A N 1
ATOM 940 C CA . ALA A 1 118 ? 11.033 -11.995 -12.998 1.00 97.31 118 ALA A CA 1
ATOM 941 C C . ALA A 1 118 ? 11.745 -12.924 -13.998 1.00 97.31 118 ALA A C 1
ATOM 943 O O . ALA A 1 118 ? 12.709 -13.588 -13.626 1.00 97.31 118 ALA A O 1
ATOM 944 N N . ASN A 1 119 ? 11.294 -12.941 -15.257 1.00 97.31 119 ASN A N 1
ATOM 945 C CA . ASN A 1 119 ? 11.907 -13.695 -16.355 1.00 97.31 119 ASN A CA 1
ATOM 946 C C . ASN A 1 119 ? 12.753 -12.812 -17.303 1.00 97.31 119 ASN A C 1
ATOM 948 O O . ASN A 1 119 ? 13.213 -13.292 -18.339 1.00 97.31 119 ASN A O 1
ATOM 952 N N . ALA A 1 120 ? 12.953 -11.527 -16.985 1.00 97.06 120 ALA A N 1
ATOM 953 C CA . ALA A 1 120 ? 13.732 -10.604 -17.811 1.00 97.06 120 ALA A CA 1
ATOM 954 C C . ALA A 1 120 ? 15.250 -10.728 -17.587 1.00 97.06 120 ALA A C 1
ATOM 956 O O . ALA A 1 120 ? 15.739 -11.364 -16.653 1.00 97.06 120 ALA A O 1
ATOM 957 N N . ALA A 1 121 ? 16.019 -10.040 -18.434 1.00 97.38 121 ALA A N 1
ATOM 958 C CA . ALA A 1 121 ? 17.454 -9.879 -18.239 1.00 97.38 121 ALA A CA 1
ATOM 959 C C . ALA A 1 121 ? 17.773 -9.174 -16.904 1.00 97.38 121 ALA A C 1
ATOM 961 O O . ALA A 1 121 ? 17.064 -8.263 -16.472 1.00 97.38 121 ALA A O 1
ATOM 962 N N . LEU A 1 122 ? 18.908 -9.531 -16.291 1.00 96.31 122 LEU A N 1
ATOM 963 C CA . LEU A 1 122 ? 19.329 -9.039 -14.970 1.00 96.31 122 LEU A CA 1
ATOM 964 C C . LEU A 1 122 ? 19.354 -7.502 -14.846 1.00 96.31 122 LEU A C 1
ATOM 966 O O . LEU A 1 122 ? 19.135 -6.973 -13.759 1.00 96.31 122 LEU A O 1
ATOM 970 N N . GLN A 1 123 ? 19.596 -6.772 -15.940 1.00 94.88 123 GLN A N 1
ATOM 971 C CA . GLN A 1 123 ? 19.561 -5.305 -15.928 1.00 94.88 123 GLN A CA 1
ATOM 972 C C . GLN A 1 123 ? 18.136 -4.759 -15.739 1.00 94.88 123 GLN A C 1
ATOM 974 O O . GLN A 1 123 ? 17.944 -3.830 -14.960 1.00 94.88 123 GLN A O 1
ATOM 979 N N . THR A 1 124 ? 17.124 -5.373 -16.360 1.00 96.06 124 THR A N 1
ATOM 980 C CA . THR A 1 124 ? 15.705 -5.023 -16.168 1.00 96.06 124 THR A CA 1
ATOM 981 C C . THR A 1 124 ? 15.269 -5.278 -14.724 1.00 96.06 124 THR A C 1
ATOM 983 O O . THR A 1 124 ? 14.605 -4.437 -14.120 1.00 96.06 124 THR A O 1
ATOM 986 N N . VAL A 1 125 ? 15.723 -6.389 -14.129 1.00 97.50 125 VAL A N 1
ATOM 987 C CA . VAL A 1 125 ? 15.508 -6.682 -12.702 1.00 97.50 125 VAL A CA 1
ATOM 988 C C . VAL A 1 125 ? 16.154 -5.602 -11.826 1.00 97.50 125 VAL A C 1
ATOM 990 O O . VAL A 1 125 ? 15.493 -5.054 -10.949 1.00 97.50 125 VAL A O 1
ATOM 993 N N . LYS A 1 126 ? 17.411 -5.214 -12.089 1.00 96.44 126 LYS A N 1
ATOM 994 C CA . LYS A 1 126 ? 18.092 -4.131 -11.353 1.00 96.44 126 LYS A CA 1
ATOM 995 C C . LYS A 1 126 ? 17.390 -2.774 -11.479 1.00 96.44 126 LYS A C 1
ATOM 997 O O . LYS A 1 126 ? 17.327 -2.045 -10.491 1.00 96.44 126 LYS A O 1
ATOM 1002 N N . VAL A 1 127 ? 16.834 -2.448 -12.649 1.00 97.00 127 VAL A N 1
ATOM 1003 C CA . VAL A 1 127 ? 16.021 -1.236 -12.857 1.00 97.00 127 VAL A CA 1
ATOM 1004 C C . VAL A 1 127 ? 14.759 -1.275 -11.992 1.00 97.00 127 VAL A C 1
ATOM 1006 O O . VAL A 1 127 ? 14.532 -0.335 -11.234 1.00 97.00 127 VAL A O 1
ATOM 1009 N N . TYR A 1 128 ? 13.995 -2.374 -12.011 1.00 98.31 128 TYR A N 1
ATOM 1010 C CA . TYR A 1 128 ? 12.837 -2.559 -11.124 1.00 98.31 128 TYR A CA 1
ATOM 1011 C C . TYR A 1 128 ? 13.218 -2.403 -9.639 1.00 98.31 128 TYR A C 1
ATOM 1013 O O . TYR A 1 128 ? 12.548 -1.678 -8.903 1.00 98.31 128 TYR A O 1
ATOM 1021 N N . LEU A 1 129 ? 14.305 -3.050 -9.198 1.00 98.06 129 LEU A N 1
ATOM 1022 C CA . LEU A 1 129 ? 14.744 -3.027 -7.798 1.00 98.06 129 LEU A CA 1
ATOM 1023 C C . LEU A 1 129 ? 15.130 -1.613 -7.353 1.00 98.06 129 LEU A C 1
ATOM 1025 O O . LEU A 1 129 ? 14.737 -1.189 -6.269 1.00 98.06 129 LEU A O 1
ATOM 1029 N N . ASN A 1 130 ? 15.840 -0.859 -8.199 1.00 97.62 130 ASN A N 1
ATOM 1030 C CA . ASN A 1 130 ? 16.172 0.537 -7.923 1.00 97.62 130 ASN A CA 1
ATOM 1031 C C . ASN A 1 130 ? 14.903 1.398 -7.791 1.00 97.62 130 ASN A C 1
ATOM 1033 O O . ASN A 1 130 ? 14.730 2.056 -6.766 1.00 97.62 130 ASN A O 1
ATOM 1037 N N . ILE A 1 131 ? 13.984 1.313 -8.765 1.00 98.31 131 ILE A N 1
ATOM 1038 C CA . ILE A 1 131 ? 12.700 2.034 -8.753 1.00 98.31 131 ILE A CA 1
ATOM 1039 C C . ILE A 1 131 ? 11.928 1.740 -7.460 1.00 98.31 131 ILE A C 1
ATOM 1041 O O . ILE A 1 131 ? 11.507 2.661 -6.761 1.00 98.31 131 ILE A O 1
ATOM 1045 N N . ARG A 1 132 ? 11.790 0.459 -7.099 1.00 98.50 132 ARG A N 1
ATOM 1046 C CA . ARG A 1 132 ? 11.140 0.018 -5.860 1.00 98.50 132 ARG A CA 1
ATOM 1047 C C . ARG A 1 132 ? 11.802 0.631 -4.630 1.00 98.50 132 ARG A C 1
ATOM 1049 O O . ARG A 1 132 ? 11.120 1.261 -3.826 1.00 98.50 132 ARG A O 1
ATOM 1056 N N . ASN A 1 133 ? 13.115 0.462 -4.484 1.00 98.19 133 ASN A N 1
ATOM 1057 C CA . ASN A 1 133 ? 13.854 0.917 -3.307 1.00 98.19 133 ASN A CA 1
ATOM 1058 C C . ASN A 1 133 ? 13.797 2.452 -3.170 1.00 98.19 133 ASN A C 1
ATOM 1060 O O . ASN A 1 133 ? 13.649 2.960 -2.060 1.00 98.19 133 ASN A O 1
ATOM 1064 N N . ARG A 1 134 ? 13.821 3.196 -4.286 1.00 98.06 134 ARG A N 1
ATOM 1065 C CA . ARG A 1 134 ? 13.720 4.665 -4.305 1.00 98.06 134 ARG A CA 1
ATOM 1066 C C . ARG A 1 134 ? 12.307 5.149 -3.962 1.00 98.06 134 ARG A C 1
ATOM 1068 O O . ARG A 1 134 ? 12.174 6.097 -3.195 1.00 98.06 134 ARG A O 1
ATOM 1075 N N . VAL A 1 135 ? 11.252 4.473 -4.426 1.00 98.44 135 VAL A N 1
ATOM 1076 C CA . VAL A 1 135 ? 9.858 4.775 -4.030 1.00 98.44 135 VAL A CA 1
ATOM 1077 C C . VAL A 1 135 ? 9.607 4.465 -2.545 1.00 98.44 135 VAL A C 1
ATOM 1079 O O . VAL A 1 135 ? 8.940 5.249 -1.870 1.00 98.44 135 VAL A O 1
ATOM 1082 N N . LEU A 1 136 ? 10.181 3.380 -2.006 1.00 98.31 136 LEU A N 1
ATOM 1083 C CA . LEU A 1 136 ? 10.173 3.102 -0.561 1.00 98.31 136 LEU A CA 1
ATOM 1084 C C . LEU A 1 136 ? 10.879 4.220 0.225 1.00 98.31 136 LEU A C 1
ATOM 1086 O O . LEU A 1 136 ? 10.320 4.740 1.189 1.00 98.31 136 LEU A O 1
ATOM 1090 N N . GLN A 1 137 ? 12.066 4.638 -0.224 1.00 97.56 137 GLN A N 1
ATOM 1091 C CA . GLN A 1 137 ? 12.842 5.715 0.396 1.00 97.56 137 GLN A CA 1
ATOM 1092 C C . GLN A 1 137 ? 12.052 7.033 0.442 1.00 97.56 137 GLN A C 1
ATOM 1094 O O . GLN A 1 137 ? 11.905 7.613 1.514 1.00 97.56 137 GLN A O 1
ATOM 1099 N N . MET A 1 138 ? 11.456 7.464 -0.678 1.00 97.56 138 MET A N 1
ATOM 1100 C CA . MET A 1 138 ? 10.643 8.691 -0.745 1.00 97.56 138 MET A CA 1
ATOM 1101 C C . MET A 1 138 ? 9.456 8.698 0.233 1.00 97.56 138 MET A C 1
ATOM 1103 O O . MET A 1 138 ? 9.030 9.767 0.676 1.00 97.56 138 MET A O 1
ATOM 1107 N N . TRP A 1 139 ? 8.891 7.528 0.546 1.00 98.19 139 TRP A N 1
ATOM 1108 C CA . TRP A 1 139 ? 7.829 7.395 1.544 1.00 98.19 139 TRP A CA 1
ATOM 1109 C C . TRP A 1 139 ? 8.385 7.465 2.971 1.00 98.19 139 TRP A C 1
ATOM 1111 O O . TRP A 1 139 ? 7.844 8.203 3.792 1.00 98.19 139 TRP A O 1
ATOM 1121 N N . LEU A 1 140 ? 9.480 6.757 3.260 1.00 96.31 140 LEU A N 1
ATOM 1122 C CA . LEU A 1 140 ? 10.123 6.737 4.581 1.00 96.31 140 LEU A CA 1
ATOM 1123 C C . LEU A 1 140 ? 10.743 8.096 4.964 1.00 96.31 140 LEU A C 1
ATOM 1125 O O . LEU A 1 140 ? 10.742 8.459 6.140 1.00 96.31 140 LEU A O 1
ATOM 1129 N N . GLU A 1 141 ? 11.173 8.895 3.983 1.00 95.62 141 GLU A N 1
ATOM 1130 C CA . GLU A 1 141 ?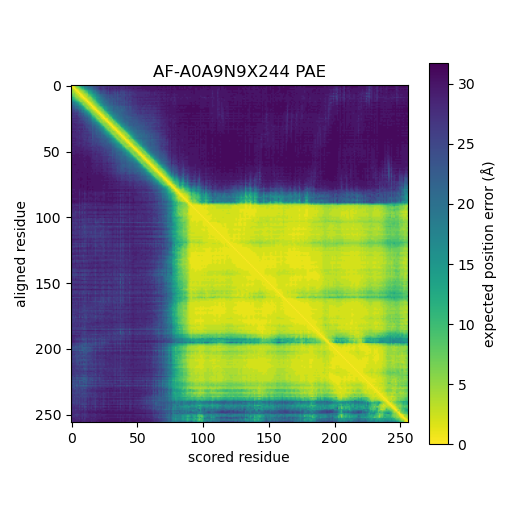 11.597 10.293 4.158 1.00 95.62 141 GLU A CA 1
ATOM 1131 C C . GLU A 1 141 ? 10.464 11.209 4.670 1.00 95.62 141 GLU A C 1
ATOM 1133 O O . GLU A 1 141 ? 10.724 12.172 5.395 1.00 95.62 141 GLU A O 1
ATOM 1138 N N . ASN A 1 142 ? 9.199 10.948 4.306 1.00 96.75 142 ASN A N 1
ATOM 1139 C CA . ASN A 1 142 ? 8.057 11.777 4.716 1.00 96.75 142 ASN A CA 1
ATOM 1140 C C . ASN A 1 142 ? 6.723 10.999 4.823 1.00 96.75 142 ASN A C 1
ATOM 1142 O O . ASN A 1 142 ? 5.753 11.331 4.132 1.00 96.75 142 ASN A O 1
ATOM 1146 N N . PRO A 1 143 ? 6.588 10.047 5.766 1.00 97.12 143 PRO A N 1
ATOM 1147 C CA . PRO A 1 143 ? 5.384 9.220 5.919 1.00 97.12 143 PRO A CA 1
ATOM 1148 C C . PRO A 1 143 ? 4.184 9.990 6.504 1.00 97.12 143 PRO A C 1
ATOM 1150 O O . PRO A 1 143 ? 3.166 9.407 6.866 1.00 97.12 143 PRO A O 1
ATOM 1153 N N . LYS A 1 144 ? 4.291 11.321 6.634 1.00 97.56 144 LYS A N 1
ATOM 1154 C CA . LYS A 1 144 ? 3.211 12.228 7.053 1.00 97.56 144 LYS A CA 1
ATOM 1155 C C . LYS A 1 144 ? 2.450 12.822 5.866 1.00 97.56 144 LYS A C 1
ATOM 1157 O O . LYS A 1 144 ? 1.454 13.512 6.089 1.00 97.56 144 LYS A O 1
ATOM 1162 N N . LEU A 1 145 ? 2.882 12.573 4.630 1.00 97.81 145 LEU A N 1
ATOM 1163 C CA . LEU A 1 145 ? 2.274 13.079 3.400 1.00 97.81 145 LEU A CA 1
ATOM 1164 C C . LEU A 1 145 ? 2.112 11.935 2.392 1.00 97.81 145 LEU A C 1
ATOM 1166 O O . LEU A 1 145 ? 3.001 11.105 2.261 1.00 97.81 145 LEU A O 1
ATOM 1170 N N . GLN A 1 146 ? 0.994 11.892 1.666 1.00 98.19 146 GLN A N 1
ATOM 1171 C CA . GLN A 1 146 ? 0.782 10.873 0.636 1.00 98.19 146 GLN A CA 1
ATOM 1172 C C . GLN A 1 146 ? 1.825 10.988 -0.486 1.00 98.19 146 GLN A C 1
ATOM 1174 O O . GLN A 1 146 ? 1.865 12.001 -1.188 1.00 98.19 146 GLN A O 1
ATOM 1179 N N . LEU A 1 147 ? 2.587 9.922 -0.728 1.00 98.19 147 LEU A N 1
ATOM 1180 C CA . LEU A 1 147 ? 3.425 9.785 -1.914 1.00 98.19 147 LEU A CA 1
ATOM 1181 C C . LEU A 1 147 ? 2.536 9.414 -3.106 1.00 98.19 147 LEU A C 1
ATOM 1183 O O . LEU A 1 147 ? 2.181 8.251 -3.295 1.00 98.19 147 LEU A O 1
ATOM 1187 N N . ILE A 1 148 ? 2.132 10.409 -3.893 1.00 97.69 148 ILE A N 1
ATOM 1188 C CA . ILE A 1 148 ? 1.406 10.199 -5.155 1.00 97.69 148 ILE A CA 1
ATOM 1189 C C . ILE A 1 148 ? 2.388 10.016 -6.318 1.00 97.69 148 ILE A C 1
ATOM 1191 O O . ILE A 1 148 ? 3.476 10.593 -6.304 1.00 97.69 148 ILE A O 1
ATOM 1195 N N . LEU A 1 149 ? 1.978 9.236 -7.323 1.00 97.44 149 LEU A N 1
ATOM 1196 C CA . LEU A 1 149 ? 2.778 8.876 -8.498 1.00 97.44 149 LEU A CA 1
ATOM 1197 C C . LEU A 1 149 ? 3.448 10.079 -9.187 1.00 97.44 149 LEU A C 1
ATOM 1199 O O . LEU A 1 149 ? 4.592 9.975 -9.605 1.00 97.44 149 LEU A O 1
ATOM 1203 N N . GLU A 1 150 ? 2.779 11.229 -9.258 1.00 96.69 150 GLU A N 1
ATOM 1204 C CA . GLU A 1 150 ? 3.306 12.448 -9.881 1.00 96.69 150 GLU A CA 1
ATOM 1205 C C . GLU A 1 150 ? 4.598 12.938 -9.208 1.00 96.69 150 GLU A C 1
ATOM 1207 O O . GLU A 1 150 ? 5.595 13.162 -9.888 1.00 96.69 150 GLU A O 1
ATOM 1212 N N . HIS A 1 151 ? 4.614 13.016 -7.872 1.00 96.56 151 HIS A N 1
ATOM 1213 C CA . HIS A 1 151 ? 5.813 13.390 -7.112 1.00 96.56 151 HIS A CA 1
ATOM 1214 C C . HIS A 1 151 ? 6.873 12.277 -7.116 1.00 96.56 151 HIS A C 1
ATOM 1216 O O . HIS A 1 151 ? 8.050 12.559 -6.910 1.00 96.56 151 HIS A O 1
ATOM 1222 N N . ALA A 1 152 ? 6.473 11.017 -7.329 1.00 97.19 152 ALA A N 1
ATOM 1223 C CA . ALA A 1 152 ? 7.425 9.928 -7.521 1.00 97.19 152 ALA A CA 1
ATOM 1224 C C . ALA A 1 152 ? 8.141 10.069 -8.875 1.00 97.19 152 ALA A C 1
ATOM 1226 O O . ALA A 1 152 ? 9.361 10.014 -8.908 1.00 97.19 152 ALA A O 1
ATOM 1227 N N . ILE A 1 153 ? 7.415 10.336 -9.968 1.00 96.69 153 ILE A N 1
ATOM 1228 C CA . ILE A 1 153 ? 7.997 10.614 -11.295 1.00 96.69 153 ILE A CA 1
ATOM 1229 C C . ILE A 1 153 ? 8.934 11.830 -11.234 1.00 96.69 153 ILE A C 1
ATOM 1231 O O . ILE A 1 153 ? 10.070 11.741 -11.689 1.00 96.69 153 ILE A O 1
ATOM 1235 N N . GLU A 1 154 ? 8.489 12.936 -10.629 1.00 96.06 154 GLU A N 1
ATOM 1236 C CA . GLU A 1 154 ? 9.262 14.183 -10.497 1.00 96.06 154 GLU A CA 1
ATOM 1237 C C . GLU A 1 154 ? 1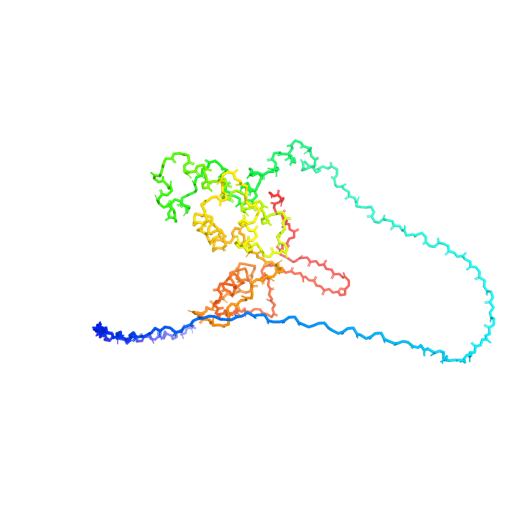0.599 13.996 -9.757 1.00 96.06 154 GLU A C 1
ATOM 1239 O O . GLU A 1 154 ? 11.605 14.598 -10.127 1.00 96.06 154 GLU A O 1
ATOM 1244 N N . LYS A 1 155 ? 10.620 13.151 -8.719 1.00 95.12 155 LYS A N 1
ATOM 1245 C CA . LYS A 1 155 ? 11.803 12.887 -7.884 1.00 95.12 155 LYS A CA 1
ATOM 1246 C C . LYS A 1 155 ? 12.661 11.705 -8.349 1.00 95.12 155 LYS A C 1
ATOM 1248 O O . LYS A 1 155 ? 13.652 11.390 -7.691 1.00 95.12 155 LYS A O 1
ATOM 1253 N N . MET A 1 156 ? 12.280 11.009 -9.418 1.00 95.94 156 MET A N 1
ATOM 1254 C CA . MET A 1 156 ? 13.064 9.894 -9.945 1.00 95.94 156 MET A CA 1
ATOM 1255 C C . MET A 1 156 ? 14.171 10.406 -10.870 1.00 95.94 156 MET A C 1
ATOM 1257 O O . MET A 1 156 ? 13.951 11.220 -11.766 1.00 95.94 156 MET A O 1
ATOM 1261 N N . GLU A 1 157 ? 15.378 9.897 -10.653 1.00 92.75 157 GLU A N 1
ATOM 1262 C CA . GLU A 1 157 ? 16.576 10.277 -11.400 1.00 92.75 157 GLU A CA 1
ATOM 1263 C C . GLU A 1 157 ? 16.736 9.429 -12.672 1.00 92.75 157 GLU A C 1
ATOM 1265 O O . GLU A 1 157 ? 16.232 8.306 -12.770 1.00 92.75 157 GLU A O 1
ATOM 1270 N N . ALA A 1 158 ? 17.448 9.962 -13.666 1.00 92.31 158 ALA A N 1
ATOM 1271 C CA . ALA A 1 158 ? 17.775 9.215 -14.877 1.00 92.31 158 ALA A CA 1
ATOM 1272 C C . ALA A 1 158 ? 18.811 8.107 -14.576 1.00 92.31 158 ALA A C 1
ATOM 1274 O O . ALA A 1 158 ? 19.719 8.331 -13.776 1.00 92.31 158 ALA A O 1
ATOM 1275 N N . PRO A 1 159 ? 18.722 6.920 -15.210 1.00 93.62 159 PRO A N 1
ATOM 1276 C CA . PRO A 1 159 ? 17.763 6.537 -16.252 1.00 93.62 159 PRO A CA 1
ATOM 1277 C C . PRO A 1 159 ? 16.404 6.043 -15.722 1.00 93.62 159 PRO A C 1
ATOM 1279 O O . PRO A 1 159 ? 15.495 5.815 -16.518 1.00 93.62 159 PRO A O 1
ATOM 1282 N N . PHE A 1 160 ? 16.252 5.853 -14.410 1.00 92.88 160 PHE A N 1
ATOM 1283 C CA . PHE A 1 160 ? 15.124 5.143 -13.789 1.00 92.88 160 PHE A CA 1
ATOM 1284 C C . PHE A 1 160 ? 13.760 5.847 -13.918 1.00 92.88 160 PHE A C 1
ATOM 1286 O O . PHE A 1 160 ? 12.727 5.208 -13.735 1.00 92.88 160 PHE A O 1
ATOM 1293 N N . ASN A 1 161 ? 13.738 7.133 -14.272 1.00 91.06 161 ASN A N 1
ATOM 1294 C CA . ASN A 1 161 ? 12.527 7.886 -14.616 1.00 91.06 161 ASN A CA 1
ATOM 1295 C C . ASN A 1 161 ? 12.026 7.683 -16.062 1.00 91.06 161 ASN A C 1
ATOM 1297 O O . ASN A 1 161 ? 10.940 8.159 -16.392 1.00 91.06 161 ASN A O 1
ATOM 1301 N N . SER A 1 162 ? 12.777 6.979 -16.919 1.00 90.88 162 SER A N 1
ATOM 1302 C CA . SER A 1 162 ? 12.438 6.830 -18.345 1.00 90.88 162 SER A CA 1
ATOM 1303 C C . SER A 1 162 ? 11.236 5.907 -18.581 1.00 90.88 162 SER A C 1
ATOM 1305 O O . SER A 1 162 ? 10.427 6.165 -19.471 1.00 90.88 162 SER A O 1
ATOM 1307 N N . ASP A 1 163 ? 11.096 4.838 -17.787 1.00 94.75 163 ASP A N 1
ATOM 1308 C CA . ASP A 1 163 ? 9.958 3.914 -17.872 1.00 94.75 163 ASP A CA 1
ATOM 1309 C C . ASP A 1 163 ? 8.874 4.277 -16.848 1.00 94.75 163 ASP A C 1
ATOM 1311 O O . ASP A 1 163 ? 8.776 3.734 -15.741 1.00 94.75 163 ASP A O 1
ATOM 1315 N N . VAL A 1 164 ? 8.024 5.218 -17.257 1.00 96.19 164 VAL A N 1
ATOM 1316 C CA . VAL A 1 164 ? 6.868 5.669 -16.475 1.00 96.19 164 VAL A CA 1
ATOM 1317 C C . VAL A 1 164 ? 5.839 4.545 -16.278 1.00 96.19 164 VAL A C 1
ATOM 1319 O O . VAL A 1 164 ? 5.133 4.551 -15.271 1.00 96.19 164 VAL A O 1
ATOM 1322 N N . GLN A 1 165 ? 5.753 3.550 -17.172 1.00 97.44 165 GLN A N 1
ATOM 1323 C CA . GLN A 1 165 ? 4.799 2.440 -17.037 1.00 97.44 165 GLN A CA 1
ATOM 1324 C C . GLN A 1 165 ? 5.245 1.456 -15.951 1.00 97.44 165 GLN A C 1
ATOM 1326 O O . GLN A 1 165 ? 4.444 1.075 -15.092 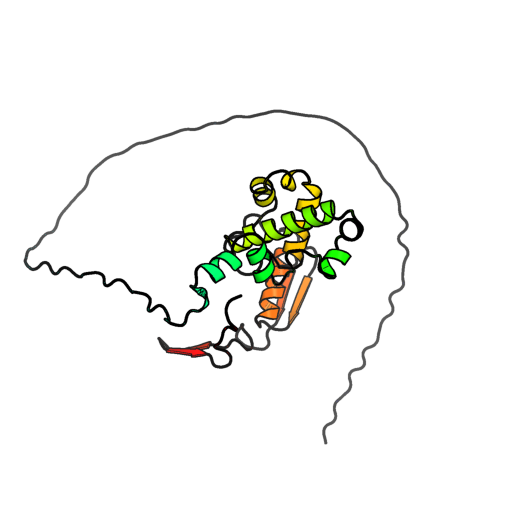1.00 97.44 165 GLN A O 1
ATOM 1331 N N . LEU A 1 166 ? 6.533 1.106 -15.918 1.00 97.62 166 LEU A N 1
ATOM 1332 C CA . LEU A 1 166 ? 7.126 0.313 -14.844 1.00 97.62 166 LEU A CA 1
ATOM 1333 C C . LEU A 1 166 ? 7.016 1.038 -13.498 1.00 97.62 166 LEU A C 1
ATOM 1335 O O . LEU A 1 166 ? 6.531 0.447 -12.534 1.00 97.62 166 LEU A O 1
ATOM 1339 N N . LEU A 1 167 ? 7.363 2.328 -13.437 1.00 98.00 167 LEU A N 1
ATOM 1340 C CA . LEU A 1 167 ? 7.219 3.147 -12.226 1.00 98.00 167 LEU A CA 1
ATOM 1341 C C . LEU A 1 167 ? 5.758 3.231 -11.744 1.00 98.00 167 LEU A C 1
ATOM 1343 O O . LEU A 1 167 ? 5.505 3.093 -10.546 1.00 98.00 167 LEU A O 1
ATOM 1347 N N . THR A 1 168 ? 4.788 3.361 -12.656 1.00 98.44 168 THR A N 1
ATOM 1348 C CA . THR A 1 168 ? 3.348 3.323 -12.331 1.00 98.44 168 THR A CA 1
ATOM 1349 C C . THR A 1 168 ? 2.955 1.979 -11.712 1.00 98.44 168 THR A C 1
ATOM 1351 O O . THR A 1 168 ? 2.304 1.951 -10.666 1.00 98.44 168 THR A O 1
ATOM 1354 N N . ARG A 1 169 ? 3.386 0.854 -12.302 1.00 98.56 169 ARG A N 1
ATOM 1355 C CA . ARG A 1 169 ? 3.116 -0.492 -11.765 1.00 98.56 169 ARG A CA 1
ATOM 1356 C C . ARG A 1 169 ? 3.764 -0.709 -10.395 1.00 98.56 169 ARG A C 1
ATOM 1358 O O . ARG A 1 169 ? 3.111 -1.251 -9.507 1.00 98.56 169 ARG A O 1
ATOM 1365 N N . VAL A 1 170 ? 5.012 -0.274 -10.203 1.00 98.56 170 VAL A N 1
ATOM 1366 C CA . VAL A 1 170 ? 5.738 -0.396 -8.924 1.00 98.56 170 VAL A CA 1
ATOM 1367 C C . VAL A 1 170 ? 5.075 0.443 -7.831 1.00 98.56 170 VAL A C 1
ATOM 1369 O O . VAL A 1 170 ? 4.816 -0.073 -6.746 1.00 98.56 170 VAL A O 1
ATOM 1372 N N . HIS A 1 171 ? 4.729 1.703 -8.115 1.00 98.62 171 HIS A N 1
ATOM 1373 C CA . HIS A 1 171 ? 4.004 2.565 -7.173 1.00 98.62 171 HIS A CA 1
ATOM 1374 C C . HIS A 1 171 ? 2.665 1.939 -6.756 1.00 98.62 171 HIS A C 1
ATOM 1376 O O . HIS A 1 171 ? 2.405 1.780 -5.561 1.00 98.62 171 HIS A O 1
ATOM 1382 N N . ALA A 1 172 ? 1.869 1.478 -7.726 1.00 98.31 172 ALA A N 1
ATOM 1383 C CA . ALA A 1 172 ? 0.586 0.827 -7.470 1.00 98.31 172 ALA A CA 1
ATOM 1384 C C . ALA A 1 172 ? 0.725 -0.485 -6.672 1.00 98.31 172 ALA A C 1
ATOM 1386 O O . ALA A 1 172 ? -0.092 -0.752 -5.791 1.00 98.31 172 ALA A O 1
ATOM 1387 N N . PHE A 1 173 ? 1.762 -1.290 -6.932 1.00 98.56 173 PHE A N 1
ATOM 1388 C CA . PHE A 1 173 ? 2.067 -2.497 -6.156 1.00 98.56 173 PHE A CA 1
ATOM 1389 C C . PHE A 1 173 ? 2.412 -2.166 -4.697 1.00 98.56 173 PHE A C 1
ATOM 1391 O O . PHE A 1 173 ? 1.872 -2.796 -3.783 1.00 98.56 173 PHE A O 1
ATOM 1398 N N . LEU A 1 174 ? 3.273 -1.170 -4.466 1.00 98.50 174 LEU A N 1
ATOM 1399 C CA . LEU A 1 174 ? 3.697 -0.773 -3.122 1.00 98.50 174 LEU A CA 1
ATOM 1400 C C . LEU A 1 174 ? 2.548 -0.140 -2.319 1.00 98.50 174 LEU A C 1
ATOM 1402 O O . LEU A 1 174 ? 2.400 -0.448 -1.135 1.00 98.50 174 LEU A O 1
ATOM 1406 N N . GLU A 1 175 ? 1.700 0.684 -2.945 1.00 97.75 175 GLU A N 1
ATOM 1407 C CA . GLU A 1 175 ? 0.504 1.251 -2.301 1.00 97.75 175 GLU A CA 1
ATOM 1408 C C . GLU A 1 175 ? -0.542 0.158 -2.012 1.00 97.75 175 GLU A C 1
ATOM 1410 O O . GLU A 1 175 ? -1.092 0.103 -0.909 1.00 97.75 175 GLU A O 1
ATOM 1415 N N . ARG A 1 176 ? -0.781 -0.773 -2.951 1.00 97.00 176 ARG A N 1
ATOM 1416 C CA . ARG A 1 176 ? -1.753 -1.868 -2.775 1.00 97.00 176 ARG A CA 1
ATOM 1417 C C . ARG A 1 176 ? -1.370 -2.835 -1.655 1.00 97.00 176 ARG A C 1
ATOM 1419 O O . ARG A 1 176 ? -2.254 -3.269 -0.921 1.00 97.00 176 ARG A O 1
ATOM 1426 N N . ASN A 1 177 ? -0.085 -3.159 -1.517 1.00 97.06 177 ASN A N 1
ATOM 1427 C CA . ASN A 1 177 ? 0.412 -4.069 -0.479 1.00 97.06 177 ASN A CA 1
ATOM 1428 C C . ASN A 1 177 ? 0.743 -3.362 0.852 1.00 97.06 177 ASN A C 1
ATOM 1430 O O . ASN A 1 177 ? 1.125 -4.024 1.812 1.00 97.06 177 ASN A O 1
ATOM 1434 N N . GLY A 1 178 ? 0.568 -2.036 0.941 1.00 96.94 178 GLY A N 1
ATOM 1435 C CA . GLY A 1 178 ? 0.769 -1.279 2.179 1.00 96.94 178 GLY A CA 1
ATOM 1436 C C . GLY A 1 178 ? 2.234 -1.055 2.565 1.00 96.94 178 GLY A C 1
ATOM 1437 O O . GLY A 1 178 ? 2.524 -0.885 3.745 1.00 96.94 178 GLY A O 1
ATOM 1438 N N . PHE A 1 179 ? 3.151 -1.042 1.592 1.00 98.00 179 PHE A N 1
ATOM 1439 C CA . PHE A 1 179 ? 4.551 -0.647 1.794 1.00 98.00 179 PHE A CA 1
ATOM 1440 C C . PHE A 1 179 ? 4.750 0.877 1.760 1.00 98.00 179 PHE A C 1
ATOM 1442 O O . PHE A 1 179 ? 5.666 1.392 2.394 1.00 98.00 179 PHE A O 1
ATOM 1449 N N . ILE A 1 180 ? 3.878 1.599 1.051 1.00 98.44 180 ILE A N 1
ATOM 1450 C CA . ILE A 1 180 ? 3.782 3.068 1.066 1.00 98.44 180 ILE A CA 1
ATOM 1451 C C . ILE A 1 180 ? 2.333 3.485 1.338 1.00 98.44 180 ILE A C 1
ATOM 1453 O O . ILE A 1 180 ? 1.424 2.662 1.216 1.00 98.44 180 ILE A O 1
ATOM 1457 N N . ASN A 1 181 ? 2.099 4.757 1.681 1.00 97.94 181 ASN A N 1
ATOM 1458 C CA . ASN A 1 181 ? 0.756 5.315 1.894 1.00 97.94 181 ASN A CA 1
ATOM 1459 C C . ASN A 1 181 ? -0.095 4.480 2.877 1.00 97.94 181 ASN A C 1
ATOM 1461 O O . ASN A 1 181 ? -1.271 4.190 2.637 1.00 97.94 181 ASN A O 1
ATOM 1465 N N . TYR A 1 182 ? 0.507 4.102 4.009 1.00 97.00 182 TYR A N 1
ATOM 1466 C CA . TYR A 1 182 ? -0.151 3.380 5.100 1.00 97.00 182 TYR A CA 1
ATOM 1467 C C . TYR A 1 182 ? -0.194 4.205 6.394 1.00 97.00 182 TYR A C 1
ATOM 1469 O O . TYR A 1 182 ? 0.619 5.100 6.617 1.00 97.00 182 TYR A O 1
ATOM 1477 N N . GLY A 1 183 ? -1.148 3.902 7.277 1.00 95.62 183 GLY A N 1
ATOM 1478 C CA . GLY A 1 183 ? -1.292 4.607 8.553 1.00 95.62 183 GLY A CA 1
ATOM 1479 C C . GLY A 1 183 ? -1.808 6.044 8.398 1.00 95.62 183 GLY A C 1
ATOM 1480 O O . GLY A 1 183 ? -2.654 6.326 7.553 1.00 95.62 183 GLY A O 1
ATOM 1481 N N . ILE A 1 184 ? -1.367 6.963 9.262 1.00 95.62 184 ILE A N 1
ATOM 1482 C CA . ILE A 1 184 ? -1.962 8.306 9.395 1.00 95.62 184 ILE A CA 1
ATOM 1483 C C . ILE A 1 184 ? -1.086 9.364 8.714 1.00 95.62 184 ILE A C 1
ATOM 1485 O O . ILE A 1 184 ? -0.075 9.793 9.266 1.00 95.62 184 ILE A O 1
ATOM 1489 N N . PHE A 1 185 ? -1.525 9.837 7.546 1.00 96.44 185 PHE A N 1
ATOM 1490 C CA . PHE A 1 185 ? -0.835 10.846 6.740 1.00 96.44 185 PHE A CA 1
ATOM 1491 C C . PHE A 1 185 ? -1.804 11.860 6.117 1.00 96.44 185 PHE A C 1
ATOM 1493 O O . PHE A 1 185 ? -2.995 11.593 5.932 1.00 96.44 185 PHE A O 1
ATOM 1500 N N . LYS A 1 186 ? -1.291 13.040 5.750 1.00 96.75 186 LYS A N 1
ATOM 1501 C CA . LYS A 1 186 ? -2.029 14.036 4.970 1.00 96.75 186 LYS A CA 1
ATOM 1502 C C . LYS A 1 186 ? -2.199 13.532 3.536 1.00 96.75 186 LYS A C 1
ATOM 1504 O O . LYS A 1 186 ? -1.237 13.413 2.779 1.00 96.75 186 LYS A O 1
ATOM 1509 N N . ARG A 1 187 ? -3.446 13.267 3.163 1.00 94.75 187 ARG A N 1
ATOM 1510 C CA . ARG A 1 187 ? -3.858 12.876 1.813 1.00 94.75 187 ARG A CA 1
ATOM 1511 C C . ARG A 1 187 ? -3.721 14.047 0.828 1.00 94.75 187 ARG A C 1
ATOM 1513 O O . ARG A 1 187 ? -4.078 15.173 1.169 1.00 94.75 187 ARG A O 1
ATOM 1520 N N . LEU A 1 188 ? -3.215 13.771 -0.378 1.00 95.81 188 LEU A N 1
ATOM 1521 C CA . LEU A 1 188 ? -3.117 14.740 -1.481 1.00 95.81 188 LEU A CA 1
ATOM 1522 C C . LEU A 1 188 ? -4.222 14.520 -2.519 1.00 95.81 188 LEU A C 1
ATOM 1524 O O . LEU A 1 188 ? -4.893 15.468 -2.914 1.00 95.81 188 LEU A O 1
ATOM 1528 N N . LYS A 1 189 ? -4.460 13.264 -2.919 1.00 94.38 189 LYS A N 1
ATOM 1529 C CA . LYS A 1 189 ? -5.566 12.888 -3.810 1.00 94.38 189 LYS A CA 1
ATOM 1530 C C . LYS A 1 189 ? -6.784 12.482 -2.986 1.00 94.38 189 LYS A C 1
ATOM 1532 O O . LYS A 1 189 ? -6.711 11.522 -2.214 1.00 94.38 189 LYS A O 1
ATOM 1537 N N . ALA A 1 190 ? -7.894 13.203 -3.149 1.00 91.69 190 ALA A N 1
ATOM 1538 C CA . ALA A 1 190 ? -9.163 12.892 -2.491 1.00 91.69 190 ALA A CA 1
ATOM 1539 C C . ALA A 1 190 ? -9.564 11.418 -2.703 1.00 91.69 190 ALA A C 1
ATOM 1541 O O . ALA A 1 190 ? -9.276 10.830 -3.745 1.00 91.69 190 ALA A O 1
ATOM 1542 N N . ILE A 1 191 ? -10.209 10.809 -1.704 1.00 87.62 191 ILE A N 1
ATOM 1543 C CA . ILE A 1 191 ? -10.725 9.439 -1.838 1.00 87.62 191 ILE A CA 1
ATOM 1544 C C . ILE A 1 191 ? -11.867 9.467 -2.872 1.00 87.62 191 ILE A C 1
ATOM 1546 O O . ILE A 1 191 ? -12.710 10.362 -2.769 1.00 87.62 191 ILE A O 1
ATOM 1550 N N . PRO A 1 192 ? -11.945 8.512 -3.822 1.00 85.38 192 PRO A N 1
ATOM 1551 C CA . PRO A 1 192 ? -13.058 8.422 -4.763 1.00 85.38 192 PRO A CA 1
ATOM 1552 C C . PRO A 1 192 ? -14.422 8.498 -4.065 1.00 85.38 192 PRO A C 1
ATOM 1554 O O . PRO A 1 192 ? -14.645 7.842 -3.040 1.00 85.38 192 PRO A O 1
ATOM 1557 N N . SER A 1 193 ? -15.318 9.319 -4.615 1.00 83.31 193 SER A N 1
ATOM 1558 C CA . SER A 1 193 ? -16.691 9.495 -4.133 1.00 83.31 193 SER A CA 1
ATOM 1559 C C . SER A 1 193 ? -17.500 8.215 -4.329 1.00 83.31 193 SER A C 1
ATOM 1561 O O . SER A 1 193 ? -18.066 7.693 -3.368 1.00 83.31 193 SER A O 1
ATOM 1563 N N . GLN A 1 194 ? -17.473 7.672 -5.549 1.00 85.62 194 GLN A N 1
ATOM 1564 C CA . GLN A 1 194 ? -18.031 6.364 -5.863 1.00 85.62 194 GLN A CA 1
ATOM 1565 C C . GLN A 1 194 ? -17.323 5.272 -5.054 1.00 85.62 194 GLN A C 1
ATOM 1567 O O . GLN A 1 194 ? -16.091 5.236 -4.987 1.00 85.62 194 GLN A O 1
ATOM 1572 N N . LYS A 1 195 ? -18.113 4.374 -4.457 1.00 88.75 195 LYS A N 1
ATOM 1573 C CA . LYS A 1 195 ? -17.619 3.175 -3.773 1.00 88.75 195 LYS A CA 1
ATOM 1574 C C . LYS A 1 195 ? -17.844 1.944 -4.640 1.00 88.75 195 LYS A C 1
ATOM 1576 O O . LYS A 1 195 ? -18.893 1.813 -5.268 1.00 88.75 195 LYS A O 1
ATOM 1581 N N . TYR A 1 196 ? -16.852 1.058 -4.663 1.00 86.94 196 TYR A N 1
ATOM 1582 C CA . TYR A 1 196 ? -16.815 -0.109 -5.558 1.00 86.94 196 TYR A CA 1
ATOM 1583 C C . TYR A 1 196 ? -17.133 -1.442 -4.860 1.00 86.94 196 TYR A C 1
ATOM 1585 O O . TYR A 1 196 ? -17.128 -2.492 -5.490 1.00 86.94 196 TYR A O 1
ATOM 1593 N N . GLY A 1 197 ? -17.418 -1.412 -3.557 1.00 93.44 197 GLY A N 1
ATOM 1594 C CA . GLY A 1 197 ? -17.790 -2.585 -2.768 1.00 93.44 197 GLY A CA 1
ATOM 1595 C C . GLY A 1 197 ? -17.977 -2.233 -1.294 1.00 93.44 197 GLY A C 1
ATOM 1596 O O . GLY A 1 197 ? -17.460 -1.212 -0.834 1.00 93.44 197 GLY A O 1
ATOM 1597 N N . LYS A 1 198 ? -18.715 -3.076 -0.564 1.00 96.56 198 LYS A N 1
ATOM 1598 C CA . LYS A 1 198 ? -18.931 -2.962 0.886 1.00 96.56 198 LYS A CA 1
ATOM 1599 C C . LYS A 1 198 ? -18.151 -4.058 1.617 1.00 96.56 198 LYS A C 1
ATOM 1601 O O . LYS A 1 198 ? -18.228 -5.219 1.224 1.00 96.56 198 LYS A O 1
ATOM 1606 N N . VAL A 1 199 ? -17.442 -3.709 2.689 1.00 97.88 199 VAL A N 1
ATOM 1607 C CA . VAL A 1 199 ? -16.693 -4.653 3.536 1.00 97.88 199 VAL A CA 1
ATOM 1608 C C . VAL A 1 199 ? -17.061 -4.451 5.003 1.00 97.88 199 VAL A C 1
ATOM 1610 O O . VAL A 1 199 ? -17.087 -3.323 5.496 1.00 97.88 199 VAL A O 1
ATOM 1613 N N . ILE A 1 200 ? -17.301 -5.552 5.716 1.00 98.19 200 ILE A N 1
ATOM 1614 C CA . ILE A 1 200 ? -17.467 -5.556 7.172 1.00 98.19 200 ILE A CA 1
ATOM 1615 C C . ILE A 1 200 ? -16.185 -6.106 7.802 1.00 98.19 200 ILE A C 1
ATOM 1617 O O . ILE A 1 200 ? -15.771 -7.224 7.504 1.00 98.19 200 ILE A O 1
ATOM 1621 N N . VAL A 1 201 ? -15.566 -5.325 8.686 1.00 98.31 201 VAL A N 1
ATOM 1622 C CA . VAL A 1 201 ? -14.388 -5.717 9.469 1.00 98.31 201 VAL A CA 1
ATOM 1623 C C . VAL A 1 201 ? -14.826 -6.014 10.900 1.00 98.31 201 VAL A C 1
ATOM 1625 O O . VAL A 1 201 ? -15.413 -5.161 11.564 1.00 98.31 201 VAL A O 1
ATOM 1628 N N . ILE A 1 202 ? -14.540 -7.223 11.382 1.00 98.12 202 ILE A N 1
ATOM 1629 C CA . ILE A 1 202 ? -14.905 -7.666 12.732 1.00 98.12 202 ILE A CA 1
ATOM 1630 C C . ILE A 1 202 ? -13.699 -7.473 13.665 1.00 98.12 202 ILE A C 1
ATOM 1632 O O . ILE A 1 202 ? -12.658 -8.102 13.488 1.00 98.12 202 ILE A O 1
ATOM 1636 N N . GLY A 1 203 ? -13.861 -6.606 14.665 1.00 97.56 203 GLY A N 1
ATOM 1637 C CA . GLY A 1 203 ? -12.860 -6.214 15.657 1.00 97.56 203 GLY A CA 1
ATOM 1638 C C . GLY A 1 203 ? -12.145 -4.899 15.316 1.00 97.56 203 GLY A C 1
ATOM 1639 O O . GLY A 1 203 ? -11.433 -4.800 14.320 1.00 97.56 203 GLY A O 1
ATOM 1640 N N . ALA A 1 204 ? -12.240 -3.906 16.202 1.00 97.19 204 ALA A N 1
ATOM 1641 C CA . ALA A 1 204 ? -11.543 -2.617 16.117 1.00 97.19 204 ALA A CA 1
ATOM 1642 C C . ALA A 1 204 ? -10.181 -2.634 16.845 1.00 97.19 204 ALA A C 1
ATOM 1644 O O . ALA A 1 204 ? -9.742 -1.635 17.424 1.00 97.19 204 ALA A O 1
ATOM 1645 N N . GLY A 1 205 ? -9.497 -3.783 16.830 1.00 96.81 205 GLY A N 1
ATOM 1646 C CA . GLY A 1 205 ? -8.083 -3.890 17.195 1.00 96.81 205 GLY A CA 1
ATOM 1647 C C . GLY A 1 205 ? -7.165 -3.318 16.108 1.00 96.81 205 GLY A C 1
ATOM 1648 O O . GLY A 1 205 ? -7.612 -3.042 14.998 1.00 96.81 205 GLY A O 1
ATOM 1649 N N . ILE A 1 206 ? -5.866 -3.182 16.399 1.00 96.25 206 ILE A N 1
ATOM 1650 C CA . ILE A 1 206 ? -4.888 -2.557 15.483 1.00 96.25 206 ILE A CA 1
ATOM 1651 C C . ILE A 1 206 ? -4.916 -3.128 14.051 1.00 96.25 206 ILE A C 1
ATOM 1653 O O . ILE A 1 206 ? -4.916 -2.358 13.096 1.00 96.25 206 ILE A O 1
ATOM 1657 N N . ALA A 1 207 ? -5.029 -4.451 13.893 1.00 96.88 207 ALA A N 1
ATOM 1658 C CA . ALA A 1 207 ? -5.105 -5.097 12.580 1.00 96.88 207 ALA A CA 1
ATOM 1659 C C . ALA A 1 207 ? -6.399 -4.751 11.818 1.00 96.88 207 ALA A C 1
ATOM 1661 O O . ALA A 1 207 ? -6.345 -4.425 10.635 1.00 96.88 207 ALA A O 1
ATOM 1662 N N . GLY A 1 208 ? -7.551 -4.768 12.499 1.00 97.62 208 GLY A N 1
ATOM 1663 C CA . GLY A 1 208 ? -8.840 -4.415 11.899 1.00 97.62 208 GLY A CA 1
ATOM 1664 C C . GLY A 1 208 ? -8.926 -2.934 11.531 1.00 97.62 208 GLY A C 1
ATOM 1665 O O . GLY A 1 208 ? -9.388 -2.599 10.445 1.00 97.62 208 GLY A O 1
ATOM 1666 N N . LEU A 1 209 ? -8.398 -2.045 12.379 1.00 97.75 209 LEU A N 1
ATOM 1667 C CA . LEU A 1 209 ? -8.308 -0.612 12.083 1.00 97.75 209 LEU A CA 1
ATOM 1668 C C . LEU A 1 209 ? -7.384 -0.329 10.889 1.00 97.75 209 LEU A C 1
ATOM 1670 O O . LEU A 1 209 ? -7.770 0.431 10.007 1.00 97.75 209 LEU A O 1
ATOM 1674 N N . ALA A 1 210 ? -6.210 -0.966 10.818 1.00 97.38 210 ALA A N 1
ATOM 1675 C CA . ALA A 1 210 ? -5.291 -0.811 9.689 1.00 97.38 210 ALA A CA 1
ATOM 1676 C C . ALA A 1 210 ? -5.901 -1.331 8.373 1.00 97.38 210 ALA A C 1
ATOM 1678 O O . ALA A 1 210 ? -5.867 -0.632 7.359 1.00 97.38 210 ALA A O 1
ATOM 1679 N N . ALA A 1 211 ? -6.526 -2.514 8.394 1.00 97.25 211 ALA A N 1
ATOM 1680 C CA . ALA A 1 211 ? -7.216 -3.072 7.233 1.00 97.25 211 ALA A CA 1
ATOM 1681 C C . ALA A 1 211 ? -8.383 -2.179 6.779 1.00 97.25 211 ALA A C 1
ATOM 1683 O O . ALA A 1 211 ? -8.484 -1.846 5.598 1.00 97.25 211 ALA A O 1
ATOM 1684 N N . ALA A 1 212 ? -9.227 -1.729 7.713 1.00 97.25 212 ALA A N 1
ATOM 1685 C CA . ALA A 1 212 ? -10.337 -0.833 7.414 1.00 97.25 212 ALA A CA 1
ATOM 1686 C C . ALA A 1 212 ? -9.862 0.505 6.830 1.00 97.25 212 ALA A C 1
ATOM 1688 O O . ALA A 1 212 ? -10.480 1.025 5.899 1.00 97.25 212 ALA A O 1
ATOM 1689 N N . GLN A 1 213 ? -8.739 1.030 7.329 1.00 96.06 213 GLN A N 1
ATOM 1690 C CA . GLN A 1 213 ? -8.130 2.246 6.811 1.00 96.06 213 GLN A CA 1
ATOM 1691 C C . GLN A 1 213 ? -7.646 2.063 5.364 1.00 96.06 213 GLN A C 1
ATOM 1693 O O . GLN A 1 213 ? -8.041 2.852 4.509 1.00 96.06 213 GLN A O 1
ATOM 1698 N N . GLN A 1 214 ? -6.854 1.029 5.048 1.00 96.06 214 GLN A N 1
ATOM 1699 C CA . GLN A 1 214 ? -6.387 0.808 3.667 1.00 96.06 214 GLN A CA 1
ATOM 1700 C C . GLN A 1 214 ? -7.557 0.551 2.698 1.00 96.06 214 GLN A C 1
ATOM 1702 O O . GLN A 1 214 ? -7.598 1.136 1.618 1.00 96.06 214 GLN A O 1
ATOM 1707 N N . LEU A 1 215 ? -8.560 -0.241 3.094 1.00 95.62 215 LEU A N 1
ATOM 1708 C CA . LEU A 1 215 ? -9.743 -0.508 2.264 1.00 95.62 215 LEU A CA 1
ATOM 1709 C C . LEU A 1 215 ? -10.565 0.762 1.979 1.00 95.62 215 LEU A C 1
ATOM 1711 O O . LEU A 1 215 ? -10.965 0.993 0.837 1.00 95.62 215 LEU A O 1
ATOM 1715 N N . GLN A 1 216 ? -10.770 1.628 2.977 1.00 94.44 216 GLN A N 1
ATOM 1716 C CA . GLN A 1 216 ? -11.437 2.918 2.775 1.00 94.44 216 GLN A CA 1
ATOM 1717 C C . GLN A 1 216 ? -10.638 3.819 1.818 1.00 94.44 216 GLN A C 1
ATOM 1719 O O . GLN A 1 216 ? -11.221 4.490 0.962 1.00 94.44 216 GLN A O 1
ATOM 1724 N N . GLN A 1 217 ? -9.306 3.816 1.930 1.00 92.38 217 GLN A N 1
ATOM 1725 C CA . GLN A 1 217 ? -8.416 4.576 1.052 1.00 92.38 217 GLN A CA 1
ATOM 1726 C C . GLN A 1 217 ? -8.439 4.089 -0.403 1.00 92.38 217 GLN A C 1
ATOM 1728 O O . GLN A 1 217 ? -8.390 4.919 -1.309 1.00 92.38 217 GLN A O 1
ATOM 1733 N N . PHE A 1 218 ? -8.591 2.780 -0.631 1.00 92.75 218 PHE A N 1
ATOM 1734 C CA . PHE A 1 218 ? -8.808 2.190 -1.959 1.00 92.75 218 PHE A CA 1
ATOM 1735 C C . PHE A 1 218 ? -10.227 2.424 -2.517 1.00 92.75 218 PHE A C 1
ATOM 1737 O O . PHE A 1 218 ? -10.548 1.936 -3.597 1.00 92.75 218 PHE A O 1
ATOM 1744 N N . GLY A 1 219 ? -11.084 3.178 -1.818 1.00 94.25 219 GLY A N 1
ATOM 1745 C CA . GLY A 1 219 ? -12.418 3.537 -2.302 1.00 94.25 219 GLY A CA 1
ATOM 1746 C C . GLY A 1 219 ? -13.508 2.503 -2.012 1.00 94.25 219 GLY A C 1
ATOM 1747 O O . GLY A 1 219 ? -14.545 2.529 -2.671 1.00 94.25 219 GLY A O 1
ATOM 1748 N N . LEU A 1 220 ? -13.324 1.615 -1.031 1.00 95.50 220 LEU A N 1
ATOM 1749 C CA . LEU A 1 220 ? -14.404 0.754 -0.543 1.00 95.50 220 LEU A CA 1
ATOM 1750 C C . LEU A 1 220 ? -15.230 1.458 0.546 1.00 95.50 220 LEU A C 1
ATOM 1752 O O . LEU A 1 220 ? -14.764 2.369 1.235 1.00 95.50 220 LEU A O 1
ATOM 1756 N N . GLU A 1 221 ? -16.480 1.032 0.698 1.00 96.50 221 GLU A N 1
ATOM 1757 C CA . GLU A 1 221 ? -1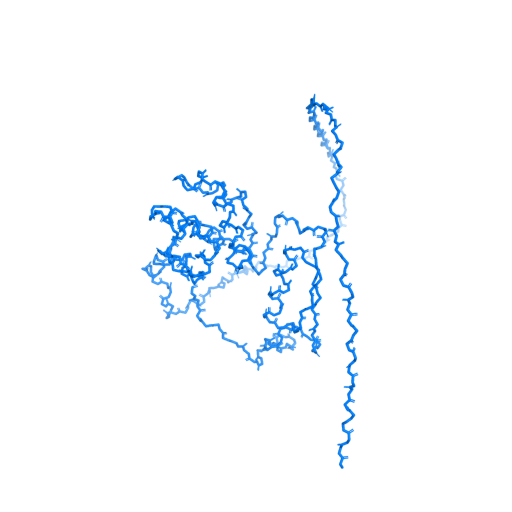7.296 1.327 1.872 1.00 96.50 221 GLU A CA 1
ATOM 1758 C C . GLU A 1 221 ? -16.949 0.308 2.962 1.00 96.50 221 GLU A C 1
ATOM 1760 O O . GLU A 1 221 ? -17.025 -0.898 2.728 1.00 96.50 221 GLU A O 1
ATOM 1765 N N . VAL A 1 222 ? -16.544 0.776 4.144 1.00 97.19 222 VAL A N 1
ATOM 1766 C CA . VAL A 1 222 ? -16.073 -0.103 5.221 1.00 97.19 222 VAL A CA 1
ATOM 1767 C C . VAL A 1 222 ? -16.826 0.177 6.512 1.00 97.19 222 VAL A C 1
ATOM 1769 O O . VAL A 1 222 ? -16.860 1.313 6.984 1.00 97.19 222 VAL A O 1
ATOM 1772 N N . ILE A 1 223 ? -17.385 -0.879 7.100 1.00 97.75 223 ILE A N 1
ATOM 1773 C CA . ILE A 1 223 ? -18.054 -0.866 8.402 1.00 97.75 223 ILE A CA 1
ATOM 1774 C C . ILE A 1 223 ? -17.199 -1.686 9.369 1.00 97.75 223 ILE A C 1
ATOM 1776 O O . ILE A 1 223 ? -16.884 -2.840 9.086 1.00 97.75 223 ILE A O 1
ATOM 1780 N N . VAL A 1 224 ? -16.825 -1.112 10.513 1.00 98.25 224 VAL A N 1
ATOM 1781 C CA . VAL A 1 224 ? -16.085 -1.824 11.568 1.00 98.25 224 VAL A CA 1
ATOM 1782 C C . VAL A 1 224 ? -17.042 -2.152 12.709 1.00 98.25 224 VAL A C 1
ATOM 1784 O O . VAL A 1 224 ? -17.690 -1.255 13.244 1.00 98.25 224 VAL A O 1
ATOM 1787 N N . LEU A 1 225 ? -17.126 -3.427 13.085 1.00 98.12 225 LEU A N 1
ATOM 1788 C CA . LEU A 1 225 ? -17.947 -3.913 14.194 1.00 98.12 225 LEU A CA 1
ATOM 1789 C C . LEU A 1 225 ? -17.042 -4.329 15.355 1.00 98.12 225 LEU A C 1
ATOM 1791 O O . LEU A 1 225 ? -16.196 -5.204 15.192 1.00 98.12 225 LEU A O 1
ATOM 1795 N N . GLU A 1 226 ? -17.225 -3.735 16.531 1.00 97.56 226 GLU A N 1
ATOM 1796 C CA . GLU A 1 226 ? -16.497 -4.089 17.754 1.00 97.56 226 GLU A CA 1
ATOM 1797 C C . GLU A 1 226 ? -17.477 -4.549 18.841 1.00 97.56 226 GLU A C 1
ATOM 1799 O O . GLU A 1 226 ? -18.600 -4.065 18.945 1.00 97.56 226 GLU A O 1
ATOM 1804 N N . SER A 1 227 ? -17.037 -5.529 19.625 1.00 96.94 227 SER A N 1
ATOM 1805 C CA . SER A 1 227 ? -17.744 -6.127 20.760 1.00 96.94 227 SER A CA 1
ATOM 1806 C C . SER A 1 227 ? -17.674 -5.291 22.042 1.00 96.94 227 SER A C 1
ATOM 1808 O O . SER A 1 227 ? -18.513 -5.439 22.928 1.00 96.94 227 SER A O 1
ATOM 1810 N N . ARG A 1 228 ? -16.641 -4.450 22.156 1.00 94.50 228 ARG A N 1
ATOM 1811 C CA . ARG A 1 228 ? -16.357 -3.572 23.296 1.00 94.50 228 ARG A CA 1
ATOM 1812 C C . ARG A 1 228 ? -16.875 -2.153 23.046 1.00 94.50 228 ARG A C 1
ATOM 1814 O O . ARG A 1 228 ? -17.023 -1.709 21.914 1.00 94.50 228 ARG A O 1
ATOM 1821 N N . ASP A 1 229 ? -17.030 -1.405 24.130 1.00 94.56 229 ASP A N 1
ATOM 1822 C CA . ASP A 1 229 ? -17.297 0.041 24.165 1.00 94.56 229 ASP A CA 1
ATOM 1823 C C . ASP A 1 229 ? -16.129 0.911 23.648 1.00 94.56 229 ASP A C 1
ATOM 1825 O O . ASP A 1 229 ? -16.246 2.133 23.551 1.00 94.56 229 ASP A O 1
ATOM 1829 N N . ARG A 1 230 ? -14.987 0.291 23.324 1.00 93.94 230 ARG A N 1
ATOM 1830 C CA . ARG A 1 230 ? -13.738 0.958 22.950 1.00 93.94 230 ARG A CA 1
ATOM 1831 C C . ARG A 1 230 ? -12.997 0.251 21.817 1.00 93.94 230 ARG A C 1
ATOM 1833 O O . ARG A 1 230 ? -12.981 -0.974 21.718 1.00 93.94 230 ARG A O 1
ATOM 1840 N N . VAL A 1 231 ? -12.260 1.043 21.042 1.00 95.31 231 VAL A N 1
ATOM 1841 C CA . VAL A 1 231 ? -11.292 0.562 20.045 1.00 95.31 231 VAL A CA 1
ATOM 1842 C C . VAL A 1 231 ? -9.979 0.072 20.691 1.00 95.31 231 VAL A C 1
ATOM 1844 O O . VAL A 1 231 ? -9.807 0.085 21.916 1.00 95.31 231 VAL A O 1
ATOM 1847 N N . GLY A 1 232 ? -9.037 -0.380 19.860 1.00 92.00 232 GLY A N 1
ATOM 1848 C CA . GLY A 1 232 ? -7.682 -0.802 20.236 1.00 92.00 232 GLY A CA 1
ATOM 1849 C C . GLY A 1 232 ? -7.563 -2.288 20.585 1.00 92.00 232 GLY A C 1
ATOM 1850 O O . GLY A 1 232 ? -6.482 -2.867 20.454 1.00 92.00 232 GLY A O 1
ATOM 1851 N N . GLY A 1 233 ? -8.666 -2.943 20.963 1.00 91.94 233 GLY A N 1
ATOM 1852 C CA . GLY A 1 233 ? -8.681 -4.359 21.340 1.00 91.94 233 GLY A CA 1
ATOM 1853 C C . GLY A 1 233 ? -7.751 -4.626 22.528 1.00 91.94 233 GLY A C 1
ATOM 1854 O O . GLY A 1 233 ? -8.007 -4.127 23.628 1.00 91.94 233 GLY A O 1
ATOM 1855 N N . ARG A 1 234 ? -6.663 -5.369 22.279 1.00 91.81 234 ARG A N 1
ATOM 1856 C CA . ARG A 1 234 ? -5.580 -5.646 23.246 1.00 91.81 234 ARG A CA 1
ATOM 1857 C C . ARG A 1 234 ? -4.713 -4.428 23.585 1.00 91.81 234 ARG A C 1
ATOM 1859 O O . ARG A 1 234 ? -4.045 -4.415 24.606 1.00 91.81 234 ARG A O 1
ATOM 1866 N N . ILE A 1 235 ? -4.713 -3.376 22.765 1.00 89.94 235 ILE A N 1
ATOM 1867 C C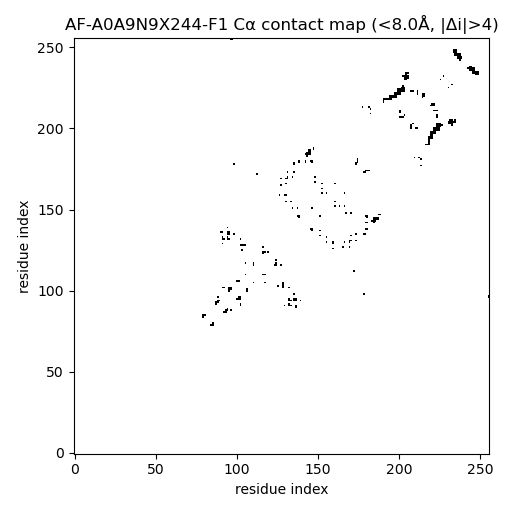A . ILE A 1 235 ? -4.048 -2.119 23.132 1.00 89.94 235 ILE A CA 1
ATOM 1868 C C . ILE A 1 235 ? -5.009 -1.344 24.039 1.00 89.94 235 ILE A C 1
ATOM 1870 O O . ILE A 1 235 ? -5.973 -0.737 23.571 1.00 89.94 235 ILE A O 1
ATOM 1874 N N . ALA A 1 236 ? -4.769 -1.421 25.348 1.00 87.75 236 ALA A N 1
ATOM 1875 C CA . ALA A 1 236 ? -5.654 -0.907 26.388 1.00 87.75 236 ALA A CA 1
ATOM 1876 C C . ALA A 1 236 ? -4.904 0.040 27.338 1.00 87.75 236 ALA A C 1
ATOM 1878 O O . ALA A 1 236 ? -4.052 -0.393 28.110 1.00 87.75 236 ALA A O 1
ATOM 1879 N N . THR A 1 237 ? -5.234 1.335 27.306 1.00 87.62 237 THR A N 1
ATOM 1880 C CA . THR A 1 237 ? -4.661 2.344 28.215 1.00 87.62 237 THR A CA 1
ATOM 1881 C C . THR A 1 237 ? -5.704 2.802 29.228 1.00 87.62 237 THR A C 1
ATOM 1883 O O . THR A 1 237 ? -6.672 3.469 28.861 1.00 87.62 237 THR A O 1
ATOM 1886 N N . PHE A 1 238 ? -5.484 2.513 30.508 1.00 85.75 238 PHE A N 1
ATOM 1887 C CA . PHE A 1 238 ? -6.235 3.119 31.602 1.00 85.75 238 PHE A CA 1
ATOM 1888 C C . PHE A 1 238 ? -5.873 4.604 31.734 1.00 85.75 238 PHE A C 1
ATOM 1890 O O . PHE A 1 238 ? -4.707 4.988 31.608 1.00 85.75 238 PHE A O 1
ATOM 1897 N N . ARG A 1 239 ? -6.876 5.457 31.974 1.00 86.50 239 ARG A N 1
ATOM 1898 C CA . ARG A 1 239 ? -6.718 6.913 32.103 1.00 86.50 239 ARG A CA 1
ATOM 1899 C C . ARG A 1 239 ? -7.588 7.423 33.251 1.00 86.50 239 ARG A C 1
ATOM 1901 O O . ARG A 1 239 ? -8.803 7.256 33.209 1.00 86.50 239 ARG A O 1
ATOM 1908 N N . LYS A 1 240 ? -6.987 8.065 34.258 1.00 86.56 240 LYS A N 1
ATOM 1909 C CA . LYS A 1 240 ? -7.704 8.673 35.395 1.00 86.56 240 LYS A CA 1
ATOM 1910 C C . LYS A 1 240 ? -7.047 9.997 35.787 1.00 86.56 240 LYS A C 1
ATOM 1912 O O . LYS A 1 240 ? -5.997 10.021 36.427 1.00 86.56 240 LYS A O 1
ATOM 1917 N N . GLY A 1 241 ? -7.653 11.112 35.378 1.00 86.88 241 GLY A N 1
ATOM 1918 C CA . GLY A 1 241 ? -7.041 12.437 35.516 1.00 86.88 241 GLY A CA 1
ATOM 1919 C C . GLY A 1 241 ? -5.713 12.510 34.754 1.00 86.88 241 GLY A C 1
ATOM 1920 O O . GLY A 1 241 ? -5.669 12.224 33.559 1.00 86.88 241 GLY A O 1
ATOM 1921 N N . LYS A 1 242 ? -4.620 12.856 35.448 1.00 83.12 242 LYS A N 1
ATOM 1922 C CA . LYS A 1 242 ? -3.262 12.847 34.870 1.00 83.12 242 LYS A CA 1
ATOM 1923 C C . LYS A 1 242 ? -2.644 11.441 34.760 1.00 83.12 242 LYS A C 1
ATOM 1925 O O . LYS A 1 242 ? -1.704 11.272 33.988 1.00 83.12 242 LYS A O 1
ATOM 1930 N N . LEU A 1 243 ? -3.153 10.443 35.492 1.00 73.06 243 LEU A N 1
ATOM 1931 C CA . LEU A 1 243 ? -2.603 9.082 35.487 1.00 73.06 243 LEU A CA 1
ATOM 1932 C C . LEU A 1 243 ? -2.940 8.359 34.179 1.00 73.06 243 LEU A C 1
ATOM 1934 O O . LEU A 1 243 ? -4.094 8.350 33.741 1.00 73.06 243 LEU A O 1
ATOM 1938 N N . LYS A 1 244 ? -1.926 7.721 33.588 1.00 75.62 244 LYS A N 1
ATOM 1939 C CA . LYS A 1 244 ? -2.022 6.875 32.394 1.00 75.62 244 LYS A CA 1
ATOM 1940 C C . LYS A 1 244 ? -1.195 5.613 32.630 1.00 75.62 244 LYS A C 1
ATOM 1942 O O . LYS A 1 244 ? -0.033 5.724 33.005 1.00 75.62 244 LYS A O 1
ATOM 1947 N N . SER A 1 245 ? -1.763 4.442 32.376 1.00 77.62 245 SER A N 1
ATOM 1948 C CA . SER A 1 245 ? -1.044 3.162 32.404 1.00 77.62 245 SER A CA 1
ATOM 1949 C C . SER A 1 245 ? -1.560 2.249 31.296 1.00 77.62 245 SER A C 1
ATOM 1951 O O . SER A 1 245 ? -2.742 2.290 30.955 1.00 77.62 245 SER A O 1
ATOM 1953 N N . SER A 1 246 ? -0.686 1.438 30.699 1.00 73.88 246 SER A N 1
ATOM 1954 C CA . SER A 1 246 ? -1.132 0.349 29.825 1.00 73.88 246 SER A CA 1
ATOM 1955 C C . SER A 1 246 ? -1.499 -0.871 30.667 1.00 73.88 246 SER A C 1
ATOM 1957 O O . SER A 1 246 ? -0.856 -1.132 31.681 1.00 73.88 246 SER A O 1
ATOM 1959 N N . LEU A 1 247 ? -2.542 -1.592 30.259 1.00 72.00 247 LEU A N 1
ATOM 1960 C CA . LEU A 1 247 ? -3.064 -2.770 30.962 1.00 72.00 247 LEU A CA 1
ATOM 1961 C C . LEU A 1 247 ? -2.599 -4.099 30.348 1.00 72.00 247 LEU A C 1
ATOM 1963 O O . LEU A 1 247 ? -2.657 -5.125 31.015 1.00 72.00 247 LEU A O 1
ATOM 1967 N N . GLU A 1 248 ? -2.181 -4.089 29.079 1.00 66.94 248 GLU A N 1
ATOM 1968 C CA . GLU A 1 248 ? -1.982 -5.311 28.277 1.00 66.94 248 GLU A CA 1
ATOM 1969 C C . GLU A 1 248 ? -0.718 -5.276 27.388 1.00 66.94 248 GLU A C 1
ATOM 1971 O O . GLU A 1 248 ? -0.193 -6.329 27.032 1.00 66.94 248 GLU A O 1
ATOM 1976 N N . SER A 1 249 ? -0.211 -4.105 26.974 1.00 62.31 249 SER A N 1
ATOM 1977 C CA . SER A 1 249 ? 0.957 -4.006 26.069 1.00 62.31 249 SER A CA 1
ATOM 1978 C C . SER A 1 249 ? 1.644 -2.641 26.167 1.00 62.31 249 SER A C 1
ATOM 1980 O O . SER A 1 249 ? 0.993 -1.616 25.963 1.00 62.31 249 SER A O 1
ATOM 1982 N N . ASN A 1 250 ? 2.945 -2.605 26.476 1.00 67.50 250 ASN A N 1
ATOM 1983 C CA . ASN A 1 250 ? 3.693 -1.353 26.697 1.00 67.50 250 ASN A CA 1
ATOM 1984 C C . ASN A 1 250 ? 5.148 -1.387 26.182 1.00 67.50 250 ASN A C 1
ATOM 1986 O O . ASN A 1 250 ? 5.995 -0.651 26.679 1.00 67.50 250 ASN A O 1
ATOM 1990 N N . GLN A 1 251 ? 5.446 -2.262 25.222 1.00 68.19 251 GLN A N 1
ATOM 1991 C CA . GLN A 1 251 ? 6.767 -2.403 24.607 1.00 68.19 251 GLN A CA 1
ATOM 1992 C C . GLN A 1 251 ? 6.643 -2.300 23.086 1.00 68.19 251 GLN A C 1
ATOM 1994 O O . GLN A 1 251 ? 5.640 -2.723 22.509 1.00 68.19 251 GLN A O 1
ATOM 1999 N N . ILE A 1 252 ? 7.671 -1.741 22.452 1.00 74.31 252 ILE A N 1
ATOM 2000 C CA . ILE A 1 252 ? 7.867 -1.743 21.000 1.00 74.31 252 ILE A CA 1
ATOM 2001 C C . ILE A 1 252 ? 9.108 -2.605 20.756 1.00 74.31 252 ILE A C 1
ATOM 2003 O O . ILE A 1 252 ? 10.122 -2.405 21.423 1.00 74.31 252 ILE A O 1
ATOM 2007 N N . GLY A 1 253 ? 9.010 -3.590 19.861 1.00 68.06 253 GLY A N 1
ATOM 2008 C CA . GLY A 1 253 ? 10.085 -4.545 19.574 1.00 68.06 253 GLY A CA 1
ATOM 2009 C C . GLY A 1 253 ? 11.203 -3.926 18.737 1.00 68.06 253 GLY A C 1
ATOM 2010 O O . GLY A 1 253 ? 11.313 -4.236 17.556 1.00 68.06 253 GLY A O 1
ATOM 2011 N N . GLY A 1 254 ? 11.985 -3.036 19.351 1.00 58.53 254 GLY A N 1
ATOM 2012 C CA . GLY A 1 254 ? 13.030 -2.254 18.692 1.00 58.53 254 GLY A CA 1
ATOM 2013 C C . GLY A 1 254 ? 12.495 -1.183 17.734 1.00 58.53 254 GLY A C 1
ATOM 2014 O O . GLY A 1 254 ? 11.288 -0.980 17.578 1.00 58.53 254 GLY A O 1
ATOM 2015 N N . LYS A 1 255 ? 13.426 -0.493 17.078 1.00 66.12 255 LYS A N 1
ATOM 2016 C CA . LYS A 1 255 ? 13.204 0.116 15.763 1.00 66.12 255 LYS A CA 1
ATOM 2017 C C . LYS A 1 255 ? 14.074 -0.653 14.770 1.00 66.12 255 LYS A C 1
ATOM 2019 O O . LYS A 1 255 ? 15.176 -1.057 15.129 1.00 66.12 255 LYS A O 1
ATOM 2024 N N . ILE A 1 256 ? 13.530 -0.856 13.578 1.00 54.16 256 ILE A N 1
ATOM 2025 C CA . ILE A 1 256 ? 14.161 -1.455 12.396 1.00 54.16 256 ILE A CA 1
ATOM 2026 C C . ILE A 1 256 ? 14.252 -0.331 11.368 1.00 54.16 256 ILE A C 1
ATOM 2028 O O . ILE A 1 256 ? 13.251 0.426 11.306 1.00 54.16 256 ILE A O 1
#

pLDDT: mean 72.31, std 30.19, range [20.72, 98.62]

Nearest PDB structures (foldseek):
  5l3d-assembly1_A  TM=9.969E-01  e=3.261E-21  Homo sapiens
  4bay-assembly1_A  TM=9.950E-01  e=3.261E-21  Homo sapiens
  6kgq-assembly1_A  TM=9.944E-01  e=3.261E-21  Homo sapiens
  2dw4-assembly1_A  TM=9.926E-01  e=5.888E-21  Homo sapiens
  7e0g-assembly1_A  TM=9.923E-01  e=7.912E-21  Homo sapiens

Solvent-accessible surface area (backbone atoms only — not comparable to full-atom values): 17060 Å² total; per-residue (Å²): 138,86,83,80,80,80,82,86,84,84,85,80,85,78,86,88,75,89,84,81,88,80,89,85,87,84,88,87,82,88,89,86,88,88,82,89,82,87,84,86,81,89,80,89,85,86,88,84,89,89,86,84,88,86,89,81,90,81,87,83,86,89,80,86,81,75,82,79,77,85,72,76,83,75,67,91,85,50,77,71,72,41,68,67,56,47,54,65,51,34,72,48,53,18,29,16,50,58,69,75,41,65,60,92,57,81,53,74,67,50,37,70,76,34,54,70,48,66,72,44,59,70,65,58,38,51,49,52,42,50,50,47,21,49,56,38,27,63,28,72,77,39,57,57,44,51,76,48,69,69,63,51,54,73,71,42,55,87,73,69,46,73,49,56,66,59,51,50,52,48,52,52,49,34,45,74,73,54,74,33,86,53,88,80,48,50,76,77,73,79,64,58,83,70,62,85,48,78,46,80,38,81,37,42,22,65,68,36,46,51,51,46,49,54,44,38,61,75,18,35,43,67,47,77,46,57,97,56,102,59,67,34,59,70,54,38,71,53,75,59,89,92,49,72,48,62,78,68,60,89,82,71,95,70,86,113

Secondary structure (DSSP, 8-state):
----PPPPPPP------------------------------------------------------PPPP------TT-GGG-HHHHHHTSHHHHHHHHTT--TTS--HHHHHH-HHHHTS-HHHHHHHHHHHHHHHHHHHT-TTB---HHHHHHHPPTTTTS-HHHHHHHHHHHHHTTSSS-SS-B-SSPPPSS---EEEEE--BHHHHHHHHHHHHTT-EEEEE-SSSSSBTT--EEEETTEEEESS--------

Foldseek 3Di:
DDDDDDDDDDDDDDDDDDDDDDDDDDDDDDDDDDDDDDDDDDDDDDDDDDDDDDDDDDDDDDDDDDDDPPPDPDDPPPPCPPVVNVVCLDDLCVLCVLLVHHLQDDDPVRCVLCVVQVPDDSVSVVLLSNLLSQLSVVCVVPVQAADDLVVSLVPDDPPSSVCSVSSVSSNCVCLLVVSGPFDHHHYDDDADPDADEEEEQEALAPVSVRVQVSNVSNRHHYHYDYPDPDHRVQADWDDDPPDIDTDHDDDDPDRD

Sequence (256 aa):
MSRRKKVKMEYKEMEEKPIIAEENIPTDINDKPEKSKLQLTDKKLSPGSSNSNKSVKKETRKEEIKREDDKKKEDPDSELDDPIIKDLFSGLEGAAFQSRMPFDKLTSTEAACFPDIANAALQTVKVYLNIRNRVLQMWLENPKLQLILEHAIEKMEAPFNSDVQLLTRVHAFLERNGFINYGIFKRLKAIPSQKYGKVIVIGAGIAGLAAAQQLQQFGLEVIVLESRDRVGGRIATFRKGKLKSSLESNQIGGKI

Radius of gyration: 29.74 Å; Cα contacts (8 Å, |Δi|>4): 202; chains: 1; bounding box: 60×87×75 Å

InterPro domains:
  IPR002937 Amine oxidase [PF01593] (206-241)
  IPR007526 SWIRM domain [PF04433] (103-182)
  IPR007526 SWIRM domain [PS50934] (92-191)
  IPR009057 Homedomain-like superfamily [SSF46689] (90-191)
  IPR036188 FAD/NAD(P)-binding domain superfamily [G3DSA:3.50.50.60] (194-253)
  IPR036188 FAD/NAD(P)-binding domain superfamily [SSF51905] (198-242)
  IPR036388 Winged helix-like DNA-binding domain superfamily [G3DSA:1.10.10.10] (90-193)
  IPR050281 Flavin monoamine oxidase and related enzymes [PTHR10742] (125-240)

Organism: Phaedon cochleariae (NCBI:txid80249)

Mean predicted aligned error: 16.88 Å